Protein AF-A0A226QQN8-F1 (afdb_monomer_lite)

Sequence (230 aa):
MSSVTLQEALELEAKEVVMNLEDMMQEMLGNAEANGEYIRPELDDFTVRRMVLARNYLLKDIDKMEKMKKAIVADWDRRIQKKKEQVKTIENIVNHYIKEQRNGHPLQLDVATVSLRKVPQKVEIKDELKVRQYLKEKGKLESFLKPAELDKQLLKDYMMNQLMAEVEKEAQQRIQQEIEASEKKKITKKREKEIREEVLAEMTEQLKEMLPDGFEYVAPSETLSIRSNI

Radius of gyration: 35.68 Å; chains: 1; bounding box: 83×50×86 Å

Foldseek 3Di:
DDPCDPVNVLLVLLVVLLVCVVVVVVVQVVVCVVVVNDRPPPCPPVVVVSVVSNVVNVVVVVVVVVVVVVVVVVVVVVVVVVVVVVVVVVQVVVVCCCVPVVVQDWDDDPFWIKGWDKDAKWKAFQDPVQVCVVCVVVVNNVVQDDPHDGNRPVVRVVLVVVLVVVLVVVLVVVLQVVLVVDPVSDDDPVVSVVSSVVSCVVCVVVSQVPDGDRMGIDHIDIGMDIGTPD

Organism: NCBI:txid883812

Structure (mmCIF, N/CA/C/O backbone):
data_AF-A0A226QQN8-F1
#
_entry.id   AF-A0A226QQN8-F1
#
loop_
_atom_site.group_PDB
_atom_site.id
_atom_site.type_symbol
_atom_site.label_atom_id
_atom_site.label_alt_id
_atom_site.label_comp_id
_atom_site.label_asym_id
_atom_site.label_entity_id
_atom_site.label_seq_id
_atom_site.pdbx_PDB_ins_code
_atom_site.Cartn_x
_atom_site.Cartn_y
_atom_site.Cartn_z
_atom_site.occupancy
_atom_site.B_iso_or_equiv
_atom_site.auth_seq_id
_atom_site.auth_comp_id
_atom_site.auth_asym_id
_atom_site.auth_atom_id
_atom_site.pdbx_PDB_model_num
ATOM 1 N N . MET A 1 1 ? 49.547 -23.248 -37.487 1.00 35.91 1 MET A N 1
ATOM 2 C CA . MET A 1 1 ? 49.440 -21.850 -37.950 1.00 35.91 1 MET A CA 1
ATOM 3 C C . MET A 1 1 ? 47.971 -21.587 -38.226 1.00 35.91 1 MET A C 1
ATOM 5 O O . MET A 1 1 ? 47.457 -22.132 -39.193 1.00 35.91 1 MET A O 1
ATOM 9 N N . SER A 1 2 ? 47.265 -20.917 -37.311 1.00 39.91 2 SER A N 1
ATOM 10 C CA . SER A 1 2 ? 45.830 -20.651 -37.460 1.00 39.91 2 SER A CA 1
ATOM 11 C C . SER A 1 2 ? 45.628 -19.505 -38.444 1.00 39.91 2 SER A C 1
ATOM 13 O O . SER A 1 2 ? 46.207 -18.435 -38.267 1.00 39.91 2 SER A O 1
ATOM 15 N N . SER A 1 3 ? 44.827 -19.731 -39.482 1.00 42.88 3 SER A N 1
ATOM 16 C CA . SER A 1 3 ? 44.373 -18.664 -40.368 1.00 42.88 3 SER A CA 1
ATOM 17 C C . SER A 1 3 ? 43.523 -17.690 -39.556 1.00 42.88 3 SER A C 1
ATOM 19 O O . SER A 1 3 ? 42.415 -18.043 -39.152 1.00 42.88 3 SER A O 1
ATOM 21 N N . VAL A 1 4 ? 44.050 -16.493 -39.302 1.00 49.84 4 VAL A N 1
ATOM 22 C CA . VAL A 1 4 ? 43.263 -15.369 -38.787 1.00 49.84 4 VAL A CA 1
ATOM 23 C C . VAL A 1 4 ? 42.142 -15.130 -39.792 1.00 49.84 4 VAL A C 1
ATOM 25 O O . VAL A 1 4 ? 42.399 -14.935 -40.982 1.00 49.84 4 VAL A O 1
ATOM 28 N N . THR A 1 5 ? 40.896 -15.242 -39.349 1.00 66.88 5 THR A N 1
ATOM 29 C CA . THR A 1 5 ? 39.750 -15.015 -40.231 1.00 66.88 5 THR A CA 1
ATOM 30 C C . THR A 1 5 ? 39.704 -13.538 -40.627 1.00 66.88 5 THR A C 1
ATOM 32 O O . THR A 1 5 ? 40.116 -12.668 -39.861 1.00 66.88 5 THR A O 1
ATOM 35 N N . LEU A 1 6 ? 39.193 -13.222 -41.824 1.00 54.16 6 LEU A N 1
ATOM 36 C CA . LEU A 1 6 ? 39.052 -11.834 -42.298 1.00 54.16 6 LEU A CA 1
ATOM 37 C C . LEU A 1 6 ? 38.359 -10.943 -41.249 1.00 54.16 6 LEU A C 1
ATOM 39 O O . LEU A 1 6 ? 38.695 -9.777 -41.094 1.00 54.16 6 LEU A O 1
ATOM 43 N N . GLN A 1 7 ? 37.419 -11.514 -40.498 1.00 57.47 7 GLN A N 1
ATOM 44 C CA . GLN A 1 7 ? 36.681 -10.832 -39.446 1.00 57.47 7 GLN A CA 1
ATOM 45 C C . GLN A 1 7 ? 37.541 -10.529 -38.208 1.00 57.47 7 GLN A C 1
ATOM 47 O O . GLN A 1 7 ? 37.463 -9.421 -37.690 1.00 57.47 7 GLN A O 1
ATOM 52 N N . GLU A 1 8 ? 38.403 -11.453 -37.779 1.00 63.69 8 GLU A N 1
ATOM 53 C CA . GLU A 1 8 ? 39.362 -11.223 -36.686 1.00 63.69 8 GLU A CA 1
ATOM 54 C C . GLU A 1 8 ? 40.438 -10.200 -37.078 1.00 63.69 8 GLU A C 1
ATOM 56 O O . GLU A 1 8 ? 40.815 -9.362 -36.262 1.00 63.69 8 GLU A O 1
ATOM 61 N N . ALA A 1 9 ? 40.894 -10.221 -38.335 1.00 63.38 9 ALA A N 1
ATOM 62 C CA . ALA A 1 9 ? 41.834 -9.229 -38.857 1.00 63.38 9 ALA A CA 1
ATOM 63 C C . ALA A 1 9 ? 41.210 -7.823 -38.907 1.00 63.38 9 ALA A C 1
ATOM 65 O O . ALA A 1 9 ? 41.837 -6.859 -38.476 1.00 63.38 9 ALA A O 1
ATOM 66 N N . LEU A 1 10 ? 39.953 -7.714 -39.355 1.00 57.22 10 LEU A N 1
ATOM 67 C CA . LEU A 1 10 ? 39.198 -6.455 -39.351 1.00 57.22 10 LEU A CA 1
ATOM 68 C C . LEU A 1 10 ? 38.898 -5.953 -37.929 1.00 57.22 10 LEU A C 1
ATOM 70 O O . LEU A 1 10 ? 38.854 -4.746 -37.706 1.00 57.22 10 LEU A O 1
ATOM 74 N N . GLU A 1 11 ? 38.684 -6.848 -36.961 1.00 65.06 11 GLU A N 1
ATOM 75 C CA . GLU A 1 11 ? 38.460 -6.477 -35.556 1.00 65.06 11 GLU A CA 1
ATOM 76 C C . GLU A 1 11 ? 39.746 -6.013 -34.858 1.00 65.06 11 GLU A C 1
ATOM 78 O O . GLU A 1 11 ? 39.697 -5.059 -34.079 1.00 65.06 11 GLU A O 1
ATOM 83 N N . LEU A 1 12 ? 40.892 -6.627 -35.167 1.00 68.94 12 LEU A N 1
ATOM 84 C CA . LEU A 1 12 ? 42.210 -6.165 -34.716 1.00 68.94 12 LEU A CA 1
ATOM 85 C C . LEU A 1 12 ? 42.550 -4.790 -35.301 1.00 68.94 12 LEU A C 1
ATOM 87 O O . LEU A 1 12 ? 42.886 -3.880 -34.545 1.00 68.94 12 LEU A O 1
ATOM 91 N N . GLU A 1 13 ? 42.369 -4.615 -36.613 1.00 59.75 13 GLU A N 1
ATOM 92 C CA . GLU A 1 13 ? 42.568 -3.333 -37.295 1.00 59.75 13 GLU A CA 1
ATOM 93 C C . GLU A 1 13 ? 41.658 -2.249 -36.698 1.00 59.75 13 GLU A C 1
ATOM 95 O O . GLU A 1 13 ? 42.124 -1.172 -36.336 1.00 59.75 13 GLU A O 1
ATOM 100 N N . ALA A 1 14 ? 40.367 -2.535 -36.501 1.00 60.28 14 ALA A N 1
ATOM 101 C CA . ALA A 1 14 ? 39.440 -1.578 -35.903 1.00 60.28 14 ALA A CA 1
ATOM 102 C C . ALA A 1 14 ? 39.825 -1.193 -34.462 1.00 60.28 14 ALA A C 1
ATOM 104 O O . ALA A 1 14 ? 39.693 -0.029 -34.087 1.00 60.28 14 ALA A O 1
ATOM 105 N N . LYS A 1 15 ? 40.330 -2.139 -33.661 1.00 66.81 15 LYS A N 1
ATOM 106 C CA . LYS A 1 15 ? 40.777 -1.883 -32.285 1.00 66.81 15 LYS A CA 1
ATOM 107 C C . LYS A 1 15 ? 42.024 -0.993 -32.233 1.00 66.81 15 LYS A C 1
ATOM 109 O O . LYS A 1 15 ? 42.074 -0.081 -31.412 1.00 66.81 15 LYS A O 1
ATOM 114 N N . GLU A 1 16 ? 42.998 -1.226 -33.110 1.00 66.44 16 GLU A N 1
ATOM 115 C CA . GLU A 1 16 ? 44.194 -0.377 -33.237 1.00 66.44 16 GLU A CA 1
ATOM 116 C C . GLU A 1 16 ? 43.846 1.029 -33.743 1.00 66.44 16 GLU A C 1
ATOM 118 O O . GLU A 1 16 ? 44.400 2.021 -33.273 1.00 66.44 16 GLU A O 1
ATOM 123 N N . VAL A 1 17 ? 42.880 1.135 -34.661 1.00 62.69 17 VAL A N 1
ATOM 124 C CA . VAL A 1 17 ? 42.375 2.420 -35.164 1.00 62.69 17 VAL A CA 1
ATOM 125 C C . VAL A 1 17 ? 41.685 3.222 -34.066 1.00 62.69 17 VAL A C 1
ATOM 127 O O . VAL A 1 17 ? 41.921 4.420 -33.975 1.00 62.69 17 VAL A O 1
ATOM 130 N N . VAL A 1 18 ? 40.868 2.586 -33.219 1.00 59.62 18 VAL A N 1
ATOM 131 C CA . VAL A 1 18 ? 40.181 3.260 -32.103 1.00 59.62 18 VAL A CA 1
ATOM 132 C C . VAL A 1 18 ? 41.173 3.852 -31.098 1.00 59.62 18 VAL A C 1
ATOM 134 O O . VAL A 1 18 ? 40.937 4.953 -30.612 1.00 59.62 18 VAL A O 1
ATOM 137 N N . MET A 1 19 ? 42.298 3.178 -30.828 1.00 63.72 19 MET A N 1
ATOM 138 C CA . MET A 1 19 ? 43.336 3.696 -29.922 1.00 63.72 19 MET A CA 1
ATOM 139 C C . MET A 1 19 ? 44.036 4.958 -30.446 1.00 63.72 19 MET A C 1
ATOM 141 O O . MET A 1 19 ? 44.499 5.753 -29.640 1.00 63.72 19 MET A O 1
ATOM 145 N N . ASN A 1 20 ? 44.073 5.155 -31.767 1.00 63.78 20 ASN A N 1
ATOM 146 C CA . ASN A 1 20 ? 44.716 6.303 -32.420 1.00 63.78 20 ASN A CA 1
ATOM 147 C C . ASN A 1 20 ? 43.692 7.297 -33.012 1.00 63.78 20 ASN A C 1
ATOM 149 O O . ASN A 1 20 ? 44.058 8.210 -33.754 1.00 63.78 20 ASN A O 1
ATOM 153 N N . LEU A 1 21 ? 42.394 7.092 -32.746 1.00 64.44 21 LEU A N 1
ATOM 154 C CA . LEU A 1 21 ? 41.305 7.840 -33.379 1.00 64.44 21 LEU A CA 1
ATOM 155 C C . LEU A 1 21 ? 41.201 9.267 -32.842 1.00 64.44 21 LEU A C 1
ATOM 157 O O . LEU A 1 21 ? 40.861 10.165 -33.604 1.00 64.44 21 LEU A O 1
ATOM 161 N N . GLU A 1 22 ? 41.485 9.474 -31.554 1.00 62.84 22 GLU A N 1
ATOM 162 C CA . GLU A 1 22 ? 41.462 10.804 -30.933 1.00 62.84 22 GLU A CA 1
ATOM 163 C C . GLU A 1 22 ? 42.521 11.721 -31.555 1.00 62.84 22 GLU A C 1
ATOM 165 O O . GLU A 1 22 ? 42.190 12.838 -31.946 1.00 62.84 22 GLU A O 1
ATOM 170 N N . ASP A 1 23 ? 43.740 11.220 -31.761 1.00 64.69 23 ASP A N 1
ATOM 171 C CA . ASP A 1 23 ? 44.824 11.973 -32.401 1.00 64.69 23 ASP A CA 1
ATOM 172 C C . ASP A 1 23 ? 44.516 12.268 -33.882 1.00 64.69 23 ASP A C 1
ATOM 174 O O . ASP A 1 23 ? 44.655 13.405 -34.334 1.00 64.69 23 ASP A O 1
ATOM 178 N N . MET A 1 24 ? 43.991 11.284 -34.631 1.00 64.25 24 MET A N 1
ATOM 179 C CA . MET A 1 24 ? 43.544 11.489 -36.022 1.00 64.25 24 MET A CA 1
ATOM 180 C C . MET A 1 24 ? 42.381 12.488 -36.130 1.00 64.25 24 MET A C 1
ATOM 182 O O . MET A 1 24 ? 42.334 13.293 -37.061 1.00 64.25 24 MET A O 1
ATOM 186 N N . MET A 1 25 ? 41.420 12.443 -35.202 1.00 62.28 25 MET A N 1
ATOM 187 C CA . MET A 1 25 ? 40.297 13.381 -35.172 1.00 62.28 25 MET A CA 1
ATOM 188 C C . MET A 1 25 ? 40.753 14.791 -34.797 1.00 62.28 25 MET A C 1
ATOM 190 O O . MET A 1 25 ? 40.245 15.746 -35.379 1.00 62.28 25 MET A O 1
ATOM 194 N N . GLN A 1 26 ? 41.713 14.938 -33.880 1.00 65.44 26 GLN A N 1
ATOM 195 C CA . GLN A 1 26 ? 42.283 16.240 -33.530 1.00 65.44 26 GLN A CA 1
ATOM 196 C C . GLN A 1 26 ? 43.086 16.856 -34.679 1.00 65.44 26 GLN A C 1
ATOM 198 O O . GLN A 1 26 ? 42.912 18.042 -34.953 1.00 65.44 26 GLN A O 1
ATOM 203 N N . GLU A 1 27 ? 43.893 16.078 -35.407 1.00 61.59 27 GLU A N 1
ATOM 204 C CA . GLU A 1 27 ? 44.576 16.576 -36.611 1.00 61.59 27 GLU A CA 1
ATOM 205 C C . GLU A 1 27 ? 43.581 17.013 -37.695 1.00 61.59 27 GLU A C 1
ATOM 207 O O . GLU A 1 27 ? 43.765 18.044 -38.345 1.00 61.59 27 GLU A O 1
ATOM 212 N N . MET A 1 28 ? 42.493 16.262 -37.886 1.00 61.09 28 MET A N 1
ATOM 213 C CA . MET A 1 28 ? 41.462 16.610 -38.863 1.00 61.09 28 MET A CA 1
ATOM 214 C C . MET A 1 28 ? 40.633 17.832 -38.461 1.00 61.09 28 MET A C 1
ATOM 216 O O . MET A 1 28 ? 40.345 18.669 -39.316 1.00 61.09 28 MET A O 1
ATOM 220 N N . LEU A 1 29 ? 40.270 17.956 -37.183 1.00 60.56 29 LEU A N 1
ATOM 221 C CA . LEU A 1 29 ? 39.572 19.128 -36.653 1.00 60.56 29 LEU A CA 1
ATOM 222 C C . LEU A 1 29 ? 40.469 20.369 -36.713 1.00 60.56 29 LEU A C 1
ATOM 224 O O . LEU A 1 29 ? 40.024 21.398 -37.209 1.00 60.56 29 LEU A O 1
ATOM 228 N N . GLY A 1 30 ? 41.747 20.253 -36.341 1.00 61.53 30 GLY A N 1
ATOM 229 C CA . GLY A 1 30 ? 42.721 21.341 -36.469 1.00 61.53 30 GLY A CA 1
ATOM 230 C C . GLY A 1 30 ? 42.925 21.789 -37.922 1.00 61.53 30 GLY A C 1
ATOM 231 O O . GLY A 1 30 ? 43.009 22.984 -38.203 1.00 61.53 30 GLY A O 1
ATOM 232 N N . ASN A 1 31 ? 42.914 20.849 -38.874 1.00 58.75 31 ASN A N 1
ATOM 233 C CA . ASN A 1 31 ? 42.949 21.162 -40.304 1.00 58.75 31 ASN A CA 1
ATOM 234 C C . ASN A 1 31 ? 41.649 21.812 -40.813 1.00 58.75 31 ASN A C 1
ATOM 236 O O . ASN A 1 31 ? 41.711 22.664 -41.702 1.00 58.75 31 ASN A O 1
ATOM 240 N N . ALA A 1 32 ? 40.482 21.437 -40.285 1.00 57.09 32 ALA A N 1
ATOM 241 C CA . ALA A 1 32 ? 39.198 22.039 -40.650 1.00 57.09 32 ALA A CA 1
ATOM 242 C C . ALA A 1 32 ? 39.038 23.456 -40.069 1.00 57.09 32 ALA A C 1
ATOM 244 O O . ALA A 1 32 ? 38.597 24.360 -40.777 1.00 57.09 32 ALA A O 1
ATOM 245 N N . GLU A 1 33 ? 39.463 23.683 -38.823 1.00 58.75 33 GLU A N 1
ATOM 246 C CA . GLU A 1 33 ? 39.479 25.004 -38.179 1.00 58.75 33 GLU A CA 1
ATOM 247 C C . GLU A 1 33 ? 40.432 25.973 -38.897 1.00 58.75 33 GLU A C 1
ATOM 249 O O . GLU A 1 33 ? 40.070 27.120 -39.160 1.00 58.75 33 GLU A O 1
ATOM 254 N N . ALA A 1 34 ? 41.615 25.502 -39.311 1.00 58.69 34 ALA A N 1
ATOM 255 C CA . ALA A 1 34 ? 42.588 26.306 -40.054 1.00 58.69 34 ALA A CA 1
ATOM 256 C C . ALA A 1 34 ? 42.137 26.684 -41.482 1.00 58.69 34 ALA A C 1
ATOM 258 O O . ALA A 1 34 ? 42.633 27.664 -42.037 1.00 58.69 34 ALA A O 1
ATOM 259 N N . ASN A 1 35 ? 41.204 25.931 -42.079 1.00 56.25 35 ASN A N 1
ATOM 260 C CA . ASN A 1 35 ? 40.684 26.161 -43.435 1.00 56.25 35 ASN A CA 1
ATOM 261 C C . ASN A 1 35 ? 39.222 26.662 -43.453 1.00 56.25 35 ASN A C 1
ATOM 263 O O . ASN A 1 35 ? 38.573 26.609 -44.498 1.00 56.25 35 ASN A O 1
ATOM 267 N N . GLY A 1 36 ? 38.697 27.161 -42.326 1.00 51.22 36 GLY A N 1
ATOM 268 C CA . GLY A 1 36 ? 37.365 27.776 -42.257 1.00 51.22 36 GLY A CA 1
ATOM 269 C C . GLY A 1 36 ? 36.209 26.793 -42.460 1.00 51.22 36 GLY A C 1
ATOM 270 O O . GLY A 1 36 ? 35.336 27.044 -43.284 1.00 51.22 36 GLY A O 1
ATOM 271 N N . GLU A 1 37 ? 36.228 25.667 -41.739 1.00 55.19 37 GLU A N 1
ATOM 272 C CA . GLU A 1 37 ? 35.246 24.564 -41.790 1.00 55.19 37 GLU A CA 1
ATOM 273 C C . GLU A 1 37 ? 35.247 23.748 -43.097 1.00 55.19 37 GLU A C 1
ATOM 275 O O . GLU A 1 37 ? 34.510 22.768 -43.228 1.00 55.19 37 GLU A O 1
ATOM 280 N N . TYR A 1 38 ? 36.113 24.083 -44.058 1.00 51.97 38 TYR A N 1
ATOM 281 C CA . TYR A 1 38 ? 36.266 23.314 -45.287 1.00 51.97 38 TYR A CA 1
ATOM 282 C C . TYR A 1 38 ? 37.191 22.113 -45.062 1.00 51.97 38 TYR A C 1
ATOM 284 O O . TYR A 1 38 ? 38.414 22.242 -44.955 1.00 51.97 38 TYR A O 1
ATOM 292 N N . ILE A 1 39 ? 36.607 20.917 -45.008 1.00 56.00 39 ILE A N 1
ATOM 293 C CA . ILE A 1 39 ? 37.366 19.667 -44.972 1.00 56.00 39 ILE A CA 1
ATOM 294 C C . ILE A 1 39 ? 37.993 19.468 -46.358 1.00 56.00 39 ILE A C 1
ATOM 296 O O . ILE A 1 39 ? 37.277 19.396 -47.359 1.00 56.00 39 ILE A O 1
ATOM 300 N N . ARG A 1 40 ? 39.332 19.416 -46.441 1.00 52.28 40 ARG A N 1
ATOM 301 C CA . ARG A 1 40 ? 40.033 19.176 -47.714 1.00 52.28 40 ARG A CA 1
ATOM 302 C C . ARG A 1 40 ? 39.489 17.896 -48.381 1.00 52.28 40 ARG A C 1
ATOM 304 O O . ARG A 1 40 ? 39.260 16.916 -47.675 1.00 52.28 40 ARG A O 1
ATOM 311 N N . PRO A 1 41 ? 39.360 17.849 -49.722 1.00 51.75 41 PRO A N 1
ATOM 312 C CA . PRO A 1 41 ? 38.899 16.661 -50.451 1.00 51.75 41 PRO A CA 1
ATOM 313 C C . PRO A 1 41 ? 39.819 15.431 -50.324 1.00 51.75 41 PRO A C 1
ATOM 315 O O . PRO A 1 41 ? 39.517 14.384 -50.880 1.00 51.75 41 PRO A O 1
ATOM 318 N N . GLU A 1 42 ? 40.931 15.539 -49.595 1.00 52.50 42 GLU A N 1
ATOM 319 C CA . GLU A 1 42 ? 41.919 14.482 -49.341 1.00 52.50 42 GLU A CA 1
ATOM 320 C C . GLU A 1 42 ? 41.507 13.536 -48.195 1.00 52.50 42 GLU A C 1
ATOM 322 O O . GLU A 1 42 ? 42.346 12.873 -47.586 1.00 52.50 42 GLU A O 1
ATOM 327 N N . LEU A 1 43 ? 40.212 13.444 -47.884 1.00 55.09 43 LEU A N 1
ATOM 328 C CA . LEU A 1 43 ? 39.687 12.269 -47.196 1.00 55.09 43 LEU A CA 1
ATOM 329 C C . LEU A 1 43 ? 39.715 11.103 -48.185 1.00 55.09 43 LEU A C 1
ATOM 331 O O . LEU A 1 43 ? 38.749 10.861 -48.900 1.00 55.09 43 LEU A O 1
ATOM 335 N N . ASP A 1 44 ? 40.853 10.415 -48.244 1.00 59.38 44 ASP A N 1
ATOM 336 C CA . ASP A 1 44 ? 40.993 9.188 -49.024 1.00 59.38 44 ASP A CA 1
ATOM 337 C C . ASP A 1 44 ? 39.980 8.135 -48.533 1.00 59.38 44 ASP A C 1
ATOM 339 O O . ASP A 1 44 ? 39.693 8.034 -47.330 1.00 59.38 44 ASP A O 1
ATOM 343 N N . ASP A 1 45 ? 39.461 7.322 -49.456 1.00 60.94 45 ASP A N 1
ATOM 344 C CA . ASP A 1 45 ? 38.491 6.250 -49.194 1.00 60.94 45 ASP A CA 1
ATOM 345 C C . ASP A 1 45 ? 38.979 5.320 -48.069 1.00 60.94 45 ASP A C 1
ATOM 347 O O . ASP A 1 45 ? 38.194 4.776 -47.284 1.00 60.94 45 ASP A O 1
ATOM 351 N N . PHE A 1 46 ? 40.301 5.178 -47.942 1.00 63.88 46 PHE A N 1
ATOM 352 C CA . PHE A 1 46 ? 40.962 4.426 -46.883 1.00 63.88 46 PHE A CA 1
ATOM 353 C C . PHE A 1 46 ? 40.733 5.011 -45.477 1.00 63.88 46 PHE A C 1
ATOM 355 O O . PHE A 1 46 ? 40.454 4.269 -44.532 1.00 63.88 46 PHE A O 1
ATOM 362 N N . THR A 1 47 ? 40.786 6.334 -45.322 1.00 65.50 47 THR A N 1
ATOM 363 C CA . THR A 1 47 ? 40.556 7.020 -44.040 1.00 65.50 47 THR A CA 1
ATOM 364 C C . THR A 1 47 ? 39.094 6.907 -43.620 1.00 65.50 47 THR A C 1
ATOM 366 O O . THR A 1 47 ? 38.802 6.547 -42.475 1.00 65.50 47 THR A O 1
ATOM 369 N N . VAL A 1 48 ? 38.167 7.105 -44.563 1.00 69.75 48 VAL A N 1
ATOM 370 C CA . VAL A 1 48 ? 36.727 6.916 -44.325 1.00 69.75 48 VAL A CA 1
ATOM 371 C C . VAL A 1 48 ? 36.433 5.462 -43.942 1.00 69.75 48 VAL A C 1
ATOM 373 O O . VAL A 1 48 ? 35.709 5.209 -42.977 1.00 69.75 48 VAL A O 1
ATOM 376 N N . ARG A 1 49 ? 37.055 4.486 -44.619 1.00 69.25 49 ARG A N 1
ATOM 377 C CA . ARG A 1 49 ? 36.943 3.060 -44.275 1.00 69.25 49 ARG A CA 1
ATOM 378 C C . ARG A 1 49 ? 37.402 2.776 -42.843 1.00 69.25 49 ARG A C 1
ATOM 380 O O . ARG A 1 49 ? 36.693 2.074 -42.121 1.00 69.25 49 ARG A O 1
ATOM 387 N N . ARG A 1 50 ? 38.540 3.329 -42.407 1.00 67.94 50 ARG A N 1
ATOM 388 C CA . ARG A 1 50 ? 39.043 3.168 -41.028 1.00 67.94 50 ARG A CA 1
ATOM 389 C C . ARG A 1 50 ? 38.082 3.765 -39.999 1.00 67.94 50 ARG A C 1
ATOM 391 O O . ARG A 1 50 ? 37.785 3.108 -39.003 1.00 67.94 50 ARG A O 1
ATOM 398 N N . MET A 1 51 ? 37.518 4.944 -40.266 1.00 71.31 51 MET A N 1
ATOM 399 C CA . MET A 1 51 ? 36.514 5.564 -39.390 1.00 71.31 51 MET A CA 1
ATOM 400 C C . MET A 1 51 ? 35.223 4.742 -39.294 1.00 71.31 51 MET A C 1
ATOM 402 O O . MET A 1 51 ? 34.676 4.570 -38.205 1.00 71.31 51 MET A O 1
ATOM 406 N N . VAL A 1 52 ? 34.742 4.186 -40.409 1.00 76.44 52 VAL A N 1
ATOM 407 C CA . VAL A 1 52 ? 33.559 3.311 -40.416 1.00 76.44 52 VAL A CA 1
ATOM 408 C C . VAL A 1 52 ? 33.823 2.013 -39.644 1.00 76.44 52 VAL A C 1
ATOM 410 O O . VAL A 1 52 ? 32.963 1.577 -38.874 1.00 76.44 52 VAL A O 1
ATOM 413 N N . LEU A 1 53 ? 35.009 1.412 -39.795 1.00 71.19 53 LEU A N 1
ATOM 414 C CA . LEU A 1 53 ? 35.418 0.235 -39.020 1.00 71.19 53 LEU A CA 1
ATOM 415 C C . LEU A 1 53 ? 35.476 0.543 -37.518 1.00 71.19 53 LEU A C 1
ATOM 417 O O . LEU A 1 53 ? 34.887 -0.194 -36.725 1.00 71.19 53 LEU A O 1
ATOM 421 N N . ALA A 1 54 ? 36.092 1.663 -37.134 1.00 71.94 54 ALA A N 1
ATOM 422 C CA . ALA A 1 54 ? 36.154 2.120 -35.749 1.00 71.94 54 ALA A CA 1
ATOM 423 C C . ALA A 1 54 ? 34.762 2.387 -35.160 1.00 71.94 54 ALA A C 1
ATOM 425 O O . ALA A 1 54 ? 34.453 1.917 -34.066 1.00 71.94 54 ALA A O 1
ATOM 426 N N . ARG A 1 55 ? 33.874 3.057 -35.906 1.00 81.12 55 ARG A N 1
ATOM 427 C CA . ARG A 1 55 ? 32.478 3.278 -35.500 1.00 81.12 55 ARG A CA 1
ATOM 428 C C . ARG A 1 55 ? 31.759 1.960 -35.231 1.00 81.12 55 ARG A C 1
ATOM 430 O O . ARG A 1 55 ? 31.084 1.823 -34.214 1.00 81.12 55 ARG A O 1
ATOM 437 N N . ASN A 1 56 ? 31.884 0.991 -36.135 1.00 79.12 56 ASN A N 1
ATOM 438 C CA . ASN A 1 56 ? 31.234 -0.310 -35.977 1.00 79.12 56 ASN A CA 1
ATOM 439 C C . ASN A 1 56 ? 31.794 -1.086 -34.778 1.00 79.12 56 ASN A C 1
ATOM 441 O O . ASN A 1 56 ? 31.033 -1.750 -34.075 1.00 79.12 56 ASN A O 1
ATOM 445 N N . TYR A 1 57 ? 33.097 -0.974 -34.517 1.00 76.62 57 TYR A N 1
ATOM 446 C CA . TYR A 1 57 ? 33.720 -1.539 -33.324 1.00 76.62 57 TYR A CA 1
ATOM 447 C C . TYR A 1 57 ? 33.194 -0.882 -32.039 1.00 76.62 57 TYR A C 1
ATOM 449 O O . TYR A 1 57 ? 32.748 -1.589 -31.138 1.00 76.62 57 TYR A O 1
ATOM 457 N N . LEU A 1 58 ? 33.150 0.454 -31.977 1.00 78.50 58 LEU A N 1
ATOM 458 C CA . LEU A 1 58 ? 32.616 1.193 -30.828 1.00 78.50 58 LEU A CA 1
ATOM 459 C C . LEU A 1 58 ? 31.146 0.852 -30.558 1.00 78.50 58 LEU A C 1
ATOM 461 O O . LEU A 1 58 ? 30.766 0.654 -29.410 1.00 78.50 58 LEU A O 1
ATOM 465 N N . LEU A 1 59 ? 30.320 0.706 -31.599 1.00 83.19 59 LEU A N 1
ATOM 466 C CA . LEU A 1 59 ? 28.925 0.280 -31.444 1.00 83.19 59 LEU A CA 1
ATOM 467 C C . LEU A 1 59 ? 28.798 -1.134 -30.862 1.00 83.19 59 LEU A C 1
ATOM 469 O O . LEU A 1 59 ? 27.949 -1.362 -30.000 1.00 83.19 59 LEU A O 1
ATOM 473 N N . LYS A 1 60 ? 29.643 -2.079 -31.298 1.00 85.25 60 LYS A N 1
ATOM 474 C CA . LYS A 1 60 ? 29.695 -3.426 -30.703 1.00 85.25 60 LYS A CA 1
ATOM 475 C C . LYS A 1 60 ? 30.122 -3.372 -29.235 1.00 85.25 60 LYS A C 1
ATOM 477 O O . LYS A 1 60 ? 29.576 -4.114 -28.418 1.00 85.25 60 LYS A O 1
ATOM 482 N N . ASP A 1 61 ? 31.082 -2.515 -28.896 1.00 78.44 61 ASP A N 1
ATOM 483 C CA . ASP A 1 61 ? 31.565 -2.381 -27.521 1.00 78.44 61 ASP A CA 1
ATOM 484 C C . ASP A 1 61 ? 30.517 -1.722 -26.609 1.00 78.44 61 ASP A C 1
ATOM 486 O O . ASP A 1 61 ? 30.286 -2.195 -25.498 1.00 78.44 61 ASP A O 1
ATOM 490 N N . ILE A 1 62 ? 29.780 -0.724 -27.112 1.00 86.69 62 ILE A N 1
ATOM 491 C CA . ILE A 1 62 ? 28.607 -0.150 -26.434 1.00 86.69 62 ILE A CA 1
ATOM 492 C C . ILE A 1 62 ? 27.558 -1.231 -26.154 1.00 86.69 62 ILE A C 1
ATOM 494 O O . ILE A 1 62 ? 27.151 -1.389 -25.004 1.00 86.69 62 ILE A O 1
ATOM 498 N N . ASP A 1 63 ? 27.161 -2.028 -27.152 1.00 91.88 63 ASP A N 1
ATOM 499 C CA . ASP A 1 63 ? 26.187 -3.118 -26.958 1.00 91.88 63 ASP A CA 1
ATOM 500 C C . ASP A 1 63 ? 26.676 -4.147 -25.919 1.00 91.88 63 ASP A C 1
ATOM 502 O O . ASP A 1 63 ? 25.918 -4.600 -25.054 1.00 91.88 63 ASP A O 1
ATOM 506 N N . LYS A 1 64 ? 27.972 -4.478 -25.932 1.00 88.25 64 LYS A N 1
ATOM 507 C CA . LYS A 1 64 ? 28.588 -5.347 -24.922 1.00 88.25 64 LYS A CA 1
ATOM 508 C C . LYS A 1 64 ? 28.524 -4.727 -23.523 1.00 88.25 64 LYS A C 1
ATOM 510 O O . LYS A 1 64 ? 28.137 -5.421 -22.578 1.00 88.25 64 LYS A O 1
ATOM 515 N N . MET A 1 65 ? 28.859 -3.444 -23.380 1.00 84.94 65 MET A N 1
ATOM 516 C CA . MET A 1 65 ? 28.775 -2.713 -22.113 1.00 84.94 65 MET A CA 1
ATOM 517 C C . MET A 1 65 ? 27.333 -2.633 -21.596 1.00 84.94 65 MET A C 1
ATOM 519 O O . MET A 1 65 ? 27.090 -2.853 -20.408 1.00 84.94 65 MET A O 1
ATOM 523 N N . GLU A 1 66 ? 26.351 -2.405 -22.469 1.00 90.69 66 GLU A N 1
ATOM 524 C CA . GLU A 1 66 ? 24.933 -2.408 -22.101 1.00 90.69 66 GLU A CA 1
ATOM 525 C C . GLU A 1 66 ? 24.456 -3.784 -21.624 1.00 90.69 66 GLU A C 1
ATOM 527 O O . GLU A 1 66 ? 23.749 -3.881 -20.616 1.00 90.69 66 GLU A O 1
ATOM 532 N N . LYS A 1 67 ? 24.864 -4.861 -22.305 1.00 90.44 67 LYS A N 1
ATOM 533 C CA . LYS A 1 67 ? 24.578 -6.242 -21.884 1.00 90.44 67 LYS A CA 1
ATOM 534 C C . LYS A 1 67 ? 25.203 -6.554 -20.526 1.00 90.44 67 LYS A C 1
ATOM 536 O O . LYS A 1 67 ? 24.524 -7.115 -19.666 1.00 90.44 67 LYS A O 1
ATOM 541 N N . MET A 1 68 ? 26.451 -6.142 -20.301 1.00 87.31 68 MET A N 1
ATOM 542 C CA . MET A 1 68 ? 27.118 -6.275 -19.002 1.00 87.31 68 MET A CA 1
ATOM 543 C C . MET A 1 68 ? 26.382 -5.495 -17.908 1.00 87.31 68 MET A C 1
ATOM 545 O O . MET A 1 68 ? 26.102 -6.055 -16.850 1.00 87.31 68 MET A O 1
ATOM 549 N N . LYS A 1 69 ? 25.985 -4.244 -18.171 1.00 90.25 69 LYS A N 1
ATOM 550 C CA . LYS A 1 69 ? 25.192 -3.435 -17.234 1.00 90.25 69 LYS A CA 1
ATOM 551 C C . LYS A 1 69 ? 23.876 -4.122 -16.880 1.00 90.25 69 LYS A C 1
ATOM 553 O O . LYS A 1 69 ? 23.559 -4.237 -15.701 1.00 90.25 69 LYS A O 1
ATOM 558 N N . LYS A 1 70 ? 23.125 -4.608 -17.874 1.00 91.62 70 LYS A N 1
ATOM 559 C CA . LYS A 1 70 ? 21.867 -5.341 -17.649 1.00 91.62 70 LYS A CA 1
ATOM 560 C C . LYS A 1 70 ? 22.087 -6.590 -16.793 1.00 91.62 70 LYS A C 1
ATOM 562 O O . LYS A 1 70 ? 21.313 -6.822 -15.871 1.00 91.62 70 LYS A O 1
ATOM 567 N N . ALA A 1 71 ? 23.151 -7.351 -17.051 1.00 89.69 71 ALA A N 1
ATOM 568 C CA . ALA A 1 71 ? 23.492 -8.531 -16.257 1.00 89.69 71 ALA A CA 1
ATOM 569 C C . ALA A 1 71 ? 23.836 -8.176 -14.799 1.00 89.69 71 ALA A C 1
ATOM 571 O O . ALA A 1 71 ? 23.362 -8.839 -13.879 1.00 89.69 71 ALA A O 1
ATOM 572 N N . ILE A 1 72 ? 24.605 -7.104 -14.581 1.00 89.62 72 ILE A N 1
ATOM 573 C CA . ILE A 1 72 ? 24.948 -6.611 -13.240 1.00 89.62 72 ILE A CA 1
ATOM 574 C C . ILE A 1 72 ? 23.691 -6.148 -12.496 1.00 89.62 72 ILE A C 1
ATOM 576 O O . ILE A 1 72 ? 23.483 -6.544 -11.352 1.00 89.62 72 ILE A O 1
ATOM 580 N N . VAL A 1 73 ? 22.838 -5.344 -13.139 1.00 93.19 73 VAL A N 1
ATOM 581 C CA . VAL A 1 73 ? 21.576 -4.869 -12.547 1.00 93.19 73 VAL A CA 1
ATOM 582 C C . VAL A 1 73 ? 20.685 -6.051 -12.170 1.00 93.19 73 VAL A C 1
ATOM 584 O O . VAL A 1 73 ? 20.217 -6.110 -11.039 1.00 93.19 73 VAL A O 1
ATOM 587 N N . ALA A 1 74 ? 20.533 -7.038 -13.056 1.00 92.56 74 ALA A N 1
ATOM 588 C CA . ALA A 1 74 ? 19.741 -8.231 -12.775 1.00 92.56 74 ALA A CA 1
ATOM 589 C C . ALA A 1 74 ? 20.283 -9.046 -11.582 1.00 92.56 74 ALA A C 1
ATOM 591 O O . ALA A 1 74 ? 19.497 -9.554 -10.779 1.00 92.56 74 ALA A O 1
ATOM 592 N N . ASP A 1 75 ? 21.609 -9.164 -11.427 1.00 90.75 75 ASP A N 1
ATOM 593 C CA . ASP A 1 75 ? 22.201 -9.830 -10.257 1.00 90.75 75 ASP A CA 1
ATOM 594 C C . ASP A 1 75 ? 21.926 -9.050 -8.962 1.00 90.75 75 ASP A C 1
ATOM 596 O O . ASP A 1 75 ? 21.538 -9.636 -7.947 1.00 90.75 75 ASP A O 1
AT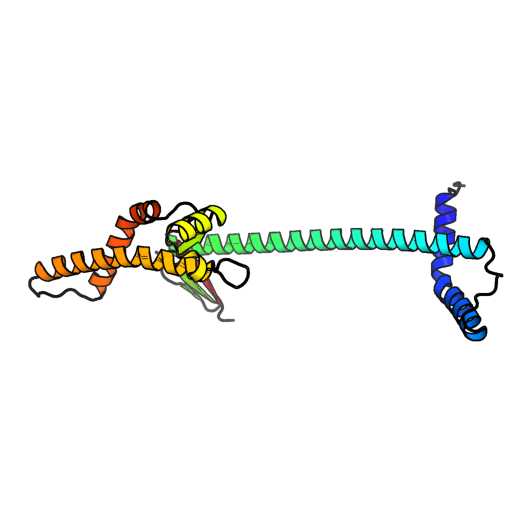OM 600 N N . TRP A 1 76 ? 22.057 -7.722 -8.993 1.00 91.44 76 TRP A N 1
ATOM 601 C CA . TRP A 1 76 ? 21.723 -6.873 -7.849 1.00 91.44 76 TRP A CA 1
ATOM 602 C C . TRP A 1 76 ? 20.242 -6.938 -7.489 1.00 91.44 76 TRP A C 1
ATOM 604 O O . TRP A 1 76 ? 19.924 -7.122 -6.313 1.00 91.44 76 TRP A O 1
ATOM 614 N N . ASP A 1 77 ? 19.348 -6.882 -8.472 1.00 92.88 77 ASP A N 1
ATOM 615 C CA . ASP A 1 77 ? 17.908 -7.025 -8.263 1.00 92.88 77 ASP A CA 1
ATOM 616 C C . ASP A 1 77 ? 17.581 -8.373 -7.619 1.00 92.88 77 ASP A C 1
ATOM 618 O O . ASP A 1 77 ? 16.828 -8.431 -6.645 1.00 92.88 77 ASP A O 1
ATOM 622 N N . ARG A 1 78 ? 18.222 -9.460 -8.069 1.00 94.25 78 ARG A N 1
ATOM 623 C CA . ARG A 1 78 ? 18.076 -10.785 -7.453 1.00 94.25 78 ARG A CA 1
ATOM 624 C C . ARG A 1 78 ? 18.550 -10.798 -5.997 1.00 94.25 78 ARG A C 1
ATOM 626 O O . ARG A 1 78 ? 17.878 -11.371 -5.135 1.00 94.25 78 ARG A O 1
ATOM 633 N N . ARG A 1 79 ? 19.693 -10.175 -5.692 1.00 91.69 79 ARG A N 1
ATOM 634 C CA . ARG A 1 79 ? 20.217 -10.076 -4.316 1.00 91.69 79 ARG A CA 1
ATOM 635 C C . ARG A 1 79 ? 19.298 -9.248 -3.419 1.00 91.69 79 ARG A C 1
ATOM 637 O O . ARG A 1 79 ? 19.021 -9.664 -2.293 1.00 91.69 79 ARG A O 1
ATOM 644 N N . ILE A 1 80 ? 18.804 -8.114 -3.913 1.00 91.31 80 ILE A N 1
ATOM 645 C CA . ILE A 1 80 ? 17.850 -7.250 -3.209 1.00 91.31 80 ILE A CA 1
ATOM 646 C C . ILE A 1 80 ? 16.554 -8.013 -2.949 1.00 91.31 80 ILE A C 1
ATOM 648 O O . ILE A 1 80 ? 16.049 -7.992 -1.828 1.00 91.31 80 ILE A O 1
ATOM 652 N N . GLN A 1 81 ? 16.042 -8.736 -3.944 1.00 94.69 81 GLN A N 1
ATOM 653 C CA . GLN A 1 81 ? 14.820 -9.517 -3.803 1.00 94.69 81 GLN A CA 1
ATOM 654 C C . GLN A 1 81 ? 14.965 -10.603 -2.734 1.00 94.69 81 GLN A C 1
ATOM 656 O O . GLN A 1 81 ? 14.116 -10.706 -1.850 1.00 94.69 81 GLN A O 1
ATOM 661 N N . LYS A 1 82 ? 16.099 -11.315 -2.712 1.00 95.81 82 LYS A N 1
ATOM 662 C CA . LYS A 1 82 ? 16.414 -12.272 -1.641 1.00 95.81 82 LYS A CA 1
ATOM 663 C C . LYS A 1 82 ? 16.419 -11.609 -0.257 1.00 95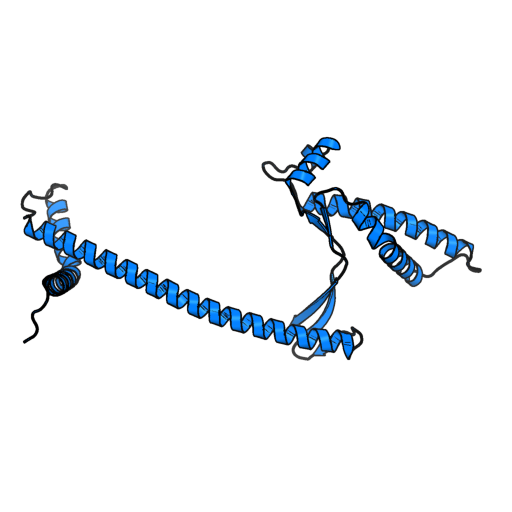.81 82 LYS A C 1
ATOM 665 O O . LYS A 1 82 ? 15.954 -12.202 0.712 1.00 95.81 82 LYS A O 1
ATOM 670 N N . LYS A 1 83 ? 16.927 -10.377 -0.135 1.00 94.88 83 LYS A N 1
ATOM 671 C CA . LYS A 1 83 ? 16.894 -9.624 1.132 1.00 94.88 83 LYS A CA 1
ATOM 672 C C . LYS A 1 83 ? 15.480 -9.200 1.524 1.00 94.88 83 LYS A C 1
ATOM 674 O O . LYS A 1 83 ? 15.123 -9.354 2.688 1.00 94.88 83 LYS A O 1
ATOM 679 N N . LYS A 1 84 ? 14.660 -8.749 0.574 1.00 94.88 84 LYS A N 1
ATOM 680 C CA . LYS A 1 84 ? 13.239 -8.443 0.809 1.00 94.88 84 LYS A CA 1
ATOM 681 C C . LYS A 1 84 ? 12.469 -9.671 1.300 1.00 94.88 84 LYS A C 1
ATOM 683 O O . LYS A 1 84 ? 11.687 -9.565 2.238 1.00 94.88 84 LYS A O 1
ATOM 688 N N . GLU A 1 85 ? 12.727 -10.842 0.723 1.00 95.38 85 GLU A N 1
ATOM 689 C CA . GLU A 1 85 ? 12.125 -12.108 1.163 1.00 95.38 85 GLU A CA 1
ATOM 690 C C . GLU A 1 85 ? 12.551 -12.496 2.584 1.00 95.38 85 GLU A C 1
ATOM 692 O O . GLU A 1 85 ? 11.714 -12.920 3.383 1.00 95.38 85 GLU A O 1
ATOM 697 N N . GLN A 1 86 ? 13.829 -12.303 2.931 1.00 93.50 86 GLN A N 1
ATOM 698 C CA . GLN A 1 86 ? 14.322 -12.514 4.297 1.00 93.50 86 GLN A CA 1
ATOM 699 C C . GLN A 1 86 ? 13.622 -11.587 5.298 1.00 93.50 86 GLN A C 1
ATOM 701 O O . GLN A 1 86 ? 13.135 -12.067 6.319 1.00 93.50 86 GLN A O 1
ATOM 706 N N . VAL A 1 87 ? 13.515 -10.291 4.987 1.00 92.38 87 VAL A N 1
ATOM 707 C CA . VAL A 1 87 ? 12.792 -9.317 5.825 1.00 92.38 87 VAL A CA 1
ATOM 708 C C . VAL A 1 87 ? 11.336 -9.739 6.004 1.00 92.38 87 VAL A C 1
ATOM 710 O O . VAL A 1 87 ? 10.881 -9.866 7.134 1.00 92.38 87 VAL A O 1
ATOM 713 N N . LYS A 1 88 ? 10.638 -10.074 4.914 1.00 92.38 88 LYS A N 1
ATOM 714 C CA . LYS A 1 88 ? 9.244 -10.534 4.965 1.00 92.38 88 LYS A CA 1
ATOM 715 C C . LYS A 1 88 ? 9.078 -11.799 5.813 1.00 92.38 88 LYS A C 1
ATOM 717 O O . LYS A 1 88 ? 8.099 -11.942 6.536 1.00 92.38 88 LYS A O 1
ATOM 722 N N . THR A 1 89 ? 10.036 -12.722 5.739 1.00 92.94 89 THR A N 1
ATOM 723 C CA . THR A 1 89 ? 10.030 -13.941 6.561 1.00 92.94 89 THR A CA 1
ATOM 724 C C . THR A 1 89 ? 10.162 -13.601 8.046 1.00 92.94 89 THR A C 1
ATOM 726 O O . THR A 1 89 ? 9.400 -14.123 8.857 1.00 92.94 89 THR A O 1
ATOM 729 N N . ILE A 1 90 ? 11.071 -12.688 8.401 1.00 91.81 90 ILE A N 1
ATOM 730 C CA . ILE A 1 90 ? 11.237 -12.202 9.778 1.00 91.81 90 ILE A CA 1
ATOM 731 C C . IL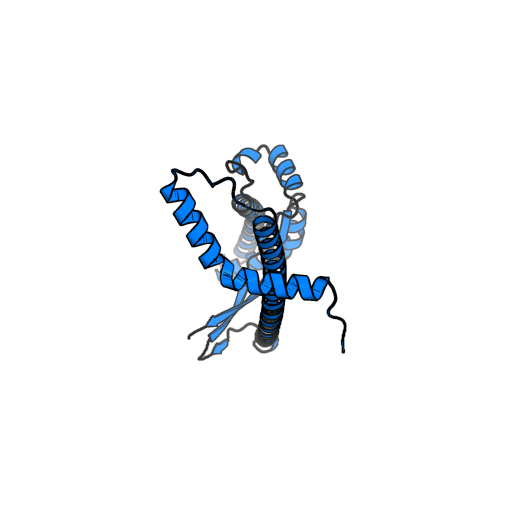E A 1 90 ? 9.958 -11.510 10.259 1.00 91.81 90 ILE A C 1
ATOM 733 O O . ILE A 1 90 ? 9.449 -11.846 11.324 1.00 91.81 90 ILE A O 1
ATOM 737 N N . GLU A 1 91 ? 9.400 -10.595 9.465 1.00 90.94 91 GLU A N 1
ATOM 738 C CA . GLU A 1 91 ? 8.147 -9.903 9.786 1.00 90.94 91 GLU A CA 1
ATOM 739 C C . GLU A 1 91 ? 6.995 -10.886 10.008 1.00 90.94 91 GLU A C 1
ATOM 741 O O . GLU A 1 91 ? 6.238 -10.729 10.961 1.00 90.94 91 GLU A O 1
ATOM 746 N N . ASN A 1 92 ? 6.884 -11.938 9.193 1.00 90.19 92 ASN A N 1
ATOM 747 C CA . ASN A 1 92 ? 5.868 -12.975 9.373 1.00 90.19 92 ASN A CA 1
ATOM 748 C C . ASN A 1 92 ? 6.035 -13.728 10.701 1.00 90.19 92 ASN A C 1
ATOM 750 O O . ASN A 1 92 ? 5.048 -13.929 11.407 1.00 90.19 92 ASN A O 1
ATOM 754 N N . ILE A 1 93 ? 7.266 -14.109 11.061 1.00 91.25 93 ILE A N 1
ATOM 755 C CA . ILE A 1 93 ? 7.561 -14.787 12.334 1.00 91.25 93 ILE A CA 1
ATOM 756 C C . ILE A 1 93 ? 7.206 -13.877 13.514 1.00 91.25 93 ILE A C 1
ATOM 758 O O . ILE A 1 93 ? 6.529 -14.303 14.449 1.00 91.25 93 ILE A O 1
ATOM 762 N N . VAL A 1 94 ? 7.619 -12.610 13.457 1.00 89.25 94 VAL A N 1
ATOM 763 C CA . VAL A 1 94 ? 7.332 -11.628 14.508 1.00 89.25 94 VAL A CA 1
ATOM 764 C C . VAL A 1 94 ? 5.826 -11.376 14.618 1.00 89.25 94 VAL A C 1
ATOM 766 O O . VAL A 1 94 ? 5.285 -11.358 15.720 1.00 89.25 94 VAL A O 1
ATOM 769 N N . ASN A 1 95 ? 5.124 -11.231 13.493 1.00 89.38 95 ASN A N 1
ATOM 770 C CA . ASN A 1 95 ? 3.674 -11.053 13.459 1.00 89.38 95 ASN A CA 1
ATOM 771 C C . ASN A 1 95 ? 2.941 -12.243 14.096 1.00 89.38 95 ASN A C 1
ATOM 773 O O . ASN A 1 95 ? 2.057 -12.044 14.926 1.00 89.38 95 ASN A O 1
ATOM 777 N N . HIS A 1 96 ? 3.344 -13.470 13.756 1.00 88.88 96 HIS A N 1
ATOM 778 C CA . HIS A 1 96 ? 2.803 -14.692 14.350 1.00 88.88 96 HIS A CA 1
ATOM 779 C C . HIS A 1 96 ? 3.058 -14.748 15.864 1.00 88.88 96 HIS A C 1
ATOM 781 O O . HIS A 1 96 ? 2.124 -14.966 16.628 1.00 88.88 96 HIS A O 1
ATOM 787 N N . TYR A 1 97 ? 4.275 -14.436 16.321 1.00 89.19 97 TYR A N 1
ATOM 788 C CA . TYR A 1 97 ? 4.593 -14.365 17.751 1.00 89.19 97 TYR A CA 1
ATOM 789 C C . TYR A 1 97 ? 3.724 -13.340 18.500 1.00 89.19 97 TYR A C 1
ATOM 791 O O . TYR A 1 97 ? 3.162 -13.648 19.551 1.00 89.19 97 TYR A O 1
ATOM 799 N N . ILE A 1 98 ? 3.567 -12.126 17.960 1.00 89.94 98 ILE A N 1
ATOM 800 C CA . ILE A 1 98 ? 2.746 -11.090 18.602 1.00 89.94 98 ILE A CA 1
ATOM 801 C C . ILE A 1 98 ? 1.273 -11.512 18.658 1.00 89.94 98 ILE A C 1
ATOM 803 O O . ILE A 1 98 ? 0.640 -11.334 19.699 1.00 89.94 98 ILE A O 1
ATOM 807 N N . LYS A 1 99 ? 0.731 -12.082 17.574 1.00 87.81 99 LYS A N 1
ATOM 808 C CA . LYS A 1 99 ? -0.675 -12.505 17.506 1.00 87.81 99 LYS A CA 1
ATOM 809 C C . LYS A 1 99 ? -0.970 -13.698 18.406 1.00 87.81 99 LYS A C 1
ATOM 811 O O . LYS A 1 99 ? -1.903 -13.627 19.196 1.00 87.81 99 LYS A O 1
ATOM 816 N N . GLU A 1 100 ? -0.176 -14.759 18.306 1.00 89.25 100 GLU A N 1
ATOM 817 C CA . GLU A 1 100 ? -0.498 -16.046 18.929 1.00 89.25 100 GLU A CA 1
ATOM 818 C C . GLU A 1 100 ? 0.107 -16.214 20.320 1.00 89.25 100 GLU A C 1
ATOM 820 O O . GLU A 1 100 ? -0.530 -16.796 21.191 1.00 89.25 100 GLU A O 1
ATOM 825 N N . GLN A 1 101 ? 1.312 -15.689 20.567 1.00 87.56 101 GLN A N 1
ATOM 826 C CA . GLN A 1 101 ? 1.978 -15.868 21.864 1.00 87.56 101 GLN A CA 1
ATOM 827 C C . GLN A 1 101 ? 1.781 -14.682 22.811 1.00 87.56 101 GLN A C 1
ATOM 829 O O . GLN A 1 101 ? 1.767 -14.867 24.027 1.00 87.56 101 GLN A O 1
ATOM 834 N N . ARG A 1 102 ? 1.607 -13.459 22.288 1.00 85.69 102 ARG A N 1
ATOM 835 C CA . ARG A 1 102 ? 1.339 -12.259 23.108 1.00 85.69 102 ARG A CA 1
ATOM 836 C C . ARG A 1 102 ? -0.092 -11.741 23.031 1.00 85.69 102 ARG A C 1
ATOM 838 O O . ARG A 1 102 ? -0.345 -10.664 23.570 1.00 85.69 102 ARG A O 1
ATOM 845 N N . ASN A 1 103 ? -1.018 -12.463 22.400 1.00 84.69 103 ASN A N 1
ATOM 846 C CA . ASN A 1 103 ? -2.422 -12.052 22.262 1.00 84.69 103 ASN A CA 1
ATOM 847 C C . ASN A 1 103 ? -2.576 -10.602 21.748 1.00 84.69 103 ASN A C 1
ATOM 849 O O . ASN A 1 103 ? -3.429 -9.847 22.209 1.00 84.69 103 ASN A O 1
ATOM 853 N N . GLY A 1 104 ? -1.691 -10.175 20.843 1.00 81.81 104 GLY A N 1
ATOM 854 C CA . GLY A 1 104 ? -1.683 -8.828 20.267 1.00 81.81 104 GLY A CA 1
ATOM 855 C C . GLY A 1 104 ? -1.018 -7.736 21.116 1.00 81.81 104 GLY A C 1
ATOM 856 O O . GLY A 1 104 ? -0.987 -6.579 20.692 1.00 81.81 104 GLY A O 1
ATOM 857 N N . HIS A 1 105 ? -0.451 -8.049 22.286 1.00 86.12 105 HIS A N 1
ATOM 858 C CA . HIS A 1 105 ? 0.197 -7.042 23.130 1.00 86.12 105 HIS A CA 1
ATOM 859 C C . HIS A 1 105 ? 1.548 -6.553 22.564 1.00 86.12 105 HIS A C 1
ATOM 861 O O . HIS A 1 105 ? 2.403 -7.366 22.188 1.00 86.12 105 HIS A O 1
ATOM 867 N N . PRO A 1 106 ? 1.802 -5.226 22.576 1.00 87.88 106 PRO A N 1
ATOM 868 C CA . PRO A 1 106 ? 2.990 -4.622 21.975 1.00 87.88 106 PRO A CA 1
ATOM 869 C C . PRO A 1 106 ? 4.265 -4.999 22.730 1.00 87.88 106 PRO A C 1
ATOM 871 O O . PRO A 1 106 ? 4.320 -4.898 23.959 1.00 87.88 106 PRO A O 1
ATOM 874 N N . LEU A 1 107 ? 5.289 -5.438 22.002 1.00 88.56 107 LEU A N 1
ATOM 875 C CA . LEU A 1 107 ? 6.596 -5.816 22.528 1.00 88.56 107 LEU A CA 1
ATOM 876 C C . LEU A 1 107 ? 7.544 -4.616 22.465 1.00 88.56 107 LEU A C 1
ATOM 878 O O . LEU A 1 107 ? 7.785 -4.064 21.395 1.00 88.56 107 LEU A O 1
ATOM 882 N N . GLN A 1 108 ? 8.079 -4.220 23.614 1.00 89.38 108 GLN A N 1
ATOM 883 C CA . GLN A 1 108 ? 9.105 -3.187 23.709 1.00 89.38 108 GLN A CA 1
ATOM 884 C C . GLN A 1 108 ? 10.459 -3.871 23.877 1.00 89.38 108 GLN A C 1
ATOM 886 O O . GLN A 1 108 ? 10.661 -4.610 24.837 1.00 89.38 108 GLN A O 1
ATOM 891 N N . LEU A 1 109 ? 11.351 -3.645 22.920 1.00 87.38 109 LEU A N 1
ATOM 892 C CA . LEU A 1 109 ? 12.743 -4.070 22.950 1.00 87.38 109 LEU A CA 1
ATOM 893 C C . LEU A 1 109 ? 13.633 -2.829 23.049 1.00 87.38 109 LEU A C 1
ATOM 895 O O . LEU A 1 109 ? 13.224 -1.716 22.709 1.00 87.38 109 LEU A O 1
ATOM 899 N N . ASP A 1 110 ? 14.869 -3.043 23.474 1.00 88.44 110 ASP A N 1
ATOM 900 C CA . ASP A 1 110 ? 15.952 -2.063 23.413 1.00 88.44 110 ASP A CA 1
ATOM 901 C C . ASP A 1 110 ? 16.113 -1.479 21.998 1.00 88.44 110 ASP A C 1
ATOM 903 O O . ASP A 1 110 ? 16.177 -0.263 21.824 1.00 88.44 110 ASP A O 1
ATOM 907 N N . VAL A 1 111 ? 16.069 -2.336 20.978 1.00 87.31 111 VAL A N 1
ATOM 908 C CA . VAL A 1 111 ? 16.283 -1.957 19.574 1.00 87.31 111 VAL A CA 1
ATOM 909 C C . VAL A 1 111 ? 15.036 -1.422 18.862 1.00 87.31 111 VAL A C 1
ATOM 911 O O . VAL A 1 111 ? 15.157 -0.667 17.894 1.00 87.31 111 VAL A O 1
ATOM 914 N N . ALA A 1 112 ? 13.832 -1.807 19.296 1.00 89.12 112 ALA A N 1
ATOM 915 C CA . ALA A 1 112 ? 12.590 -1.436 18.618 1.00 89.12 112 ALA A CA 1
ATOM 916 C C . ALA A 1 112 ? 11.337 -1.656 19.473 1.00 89.12 112 ALA A C 1
ATOM 918 O O . ALA A 1 112 ? 11.274 -2.539 20.323 1.00 89.12 112 ALA A O 1
ATOM 919 N N . THR A 1 113 ? 10.275 -0.919 19.159 1.00 89.19 113 THR A N 1
ATOM 920 C CA . THR A 1 113 ? 8.914 -1.244 19.602 1.00 89.19 113 THR A CA 1
ATOM 921 C C . THR A 1 113 ? 8.154 -1.933 18.477 1.00 89.19 113 THR A C 1
ATOM 923 O O . THR A 1 113 ? 8.011 -1.379 17.386 1.00 89.19 113 THR A O 1
ATOM 926 N N . VAL A 1 114 ? 7.633 -3.125 18.756 1.00 90.25 114 VAL A N 1
ATOM 927 C CA . VAL A 1 114 ? 6.846 -3.940 17.831 1.00 90.25 114 VAL A CA 1
ATOM 928 C C . VAL A 1 114 ? 5.396 -3.975 18.299 1.00 90.25 114 VAL A C 1
ATOM 930 O O . VAL A 1 114 ? 5.100 -4.400 19.415 1.00 90.25 114 VAL A O 1
ATOM 933 N N . SER A 1 115 ? 4.467 -3.551 17.450 1.00 89.62 115 SER A N 1
ATOM 934 C CA . SER A 1 115 ? 3.035 -3.566 17.751 1.00 89.62 115 SER A CA 1
ATOM 935 C C . SER A 1 115 ? 2.205 -3.954 16.534 1.00 89.62 115 SER A C 1
ATOM 937 O O . SER A 1 115 ? 2.651 -3.841 15.393 1.00 89.62 115 SER A O 1
ATOM 939 N N . LEU A 1 116 ? 0.975 -4.409 16.771 1.00 87.88 116 LEU A N 1
ATOM 940 C CA . LEU A 1 116 ? -0.020 -4.519 15.712 1.00 87.88 116 LEU A CA 1
ATOM 941 C C . LEU A 1 116 ? -0.683 -3.159 15.537 1.00 87.88 116 LEU A C 1
ATOM 943 O O . LEU A 1 116 ? -1.257 -2.595 16.470 1.00 87.88 116 LEU A O 1
ATOM 947 N N . ARG A 1 117 ? -0.586 -2.617 14.328 1.00 85.94 117 ARG A N 1
ATOM 948 C CA . ARG A 1 117 ? -1.307 -1.412 13.944 1.00 85.94 117 ARG A CA 1
ATOM 949 C C . ARG A 1 117 ? -2.596 -1.830 13.258 1.00 85.94 117 ARG A C 1
ATOM 951 O O . ARG A 1 117 ? -2.555 -2.492 12.221 1.00 85.94 117 ARG A O 1
ATOM 958 N N . LYS A 1 118 ? -3.728 -1.387 13.808 1.00 82.62 118 LYS A N 1
ATOM 959 C CA . LYS A 1 118 ? -5.015 -1.457 13.114 1.00 82.62 118 LYS A CA 1
ATOM 960 C C . LYS A 1 118 ? -4.968 -0.532 11.901 1.00 82.62 118 LYS A C 1
ATOM 962 O O . LYS A 1 118 ? -4.770 0.678 12.035 1.00 82.62 118 LYS A O 1
ATOM 967 N N . VAL A 1 119 ? -5.119 -1.119 10.726 1.00 82.50 119 VAL A N 1
ATOM 968 C CA . VAL A 1 119 ? -5.371 -0.419 9.475 1.00 82.50 119 VAL A CA 1
ATOM 969 C C . VAL A 1 119 ? -6.885 -0.274 9.364 1.00 82.50 119 VAL A C 1
ATOM 971 O O . VAL A 1 119 ? -7.586 -1.292 9.368 1.00 82.50 119 VAL A O 1
ATOM 974 N N . PRO A 1 120 ? -7.407 0.965 9.326 1.00 80.50 120 PRO A N 1
ATOM 975 C CA . PRO A 1 120 ? -8.838 1.176 9.208 1.00 80.50 120 PRO A CA 1
ATOM 976 C C . PRO A 1 120 ? -9.333 0.637 7.868 1.00 80.50 120 PRO A C 1
ATOM 978 O O . PRO A 1 120 ? -8.584 0.569 6.889 1.00 80.50 120 PRO A O 1
ATOM 981 N N . GLN A 1 121 ? -10.609 0.273 7.834 1.00 83.31 121 GLN A N 1
ATOM 982 C CA . GLN A 1 121 ? -11.276 -0.075 6.590 1.00 83.31 121 GLN A CA 1
ATOM 983 C C . GLN A 1 121 ? -11.231 1.092 5.602 1.00 83.31 121 GLN A C 1
ATOM 985 O O . GLN A 1 121 ? -11.210 2.262 5.996 1.00 83.31 121 GLN A O 1
ATOM 990 N N . LYS A 1 122 ? -11.201 0.770 4.315 1.00 86.44 122 LYS A N 1
ATOM 991 C CA . LYS A 1 122 ? -11.125 1.764 3.244 1.00 86.44 122 LYS A CA 1
ATOM 992 C C . LYS A 1 122 ? -11.914 1.300 2.034 1.00 86.44 122 LYS A C 1
ATOM 994 O O . LYS A 1 122 ? -12.092 0.105 1.824 1.00 86.44 122 LYS A O 1
ATOM 999 N N . VAL A 1 123 ? -12.323 2.255 1.212 1.00 86.75 123 VAL A N 1
ATOM 1000 C CA . VAL A 1 123 ? -12.877 1.980 -0.113 1.00 86.75 123 VAL A CA 1
ATOM 1001 C C . VAL A 1 123 ? -11.753 2.095 -1.141 1.00 86.75 123 VAL A C 1
ATOM 1003 O O . VAL A 1 123 ? -10.955 3.035 -1.109 1.00 86.75 123 VAL A O 1
ATOM 1006 N N . GLU A 1 124 ? -11.670 1.140 -2.059 1.00 87.06 124 GLU A N 1
ATOM 1007 C CA . GLU A 1 124 ? -10.786 1.180 -3.220 1.00 87.06 124 GLU A CA 1
ATOM 1008 C C . GLU A 1 124 ? -11.580 1.264 -4.523 1.00 87.06 124 GLU A C 1
ATOM 1010 O O . GLU A 1 124 ? -12.753 0.912 -4.586 1.00 87.06 124 GLU A O 1
ATOM 1015 N N . ILE A 1 125 ? -10.933 1.792 -5.563 1.00 87.50 125 ILE A N 1
ATOM 1016 C CA . ILE A 1 125 ? -11.515 1.904 -6.902 1.00 87.50 125 ILE A CA 1
ATOM 1017 C C . ILE A 1 125 ? -10.920 0.773 -7.729 1.00 87.50 125 ILE A C 1
ATOM 1019 O O . ILE A 1 125 ? -9.717 0.781 -7.995 1.00 87.50 125 ILE A O 1
ATOM 1023 N N . LYS A 1 126 ? -11.763 -0.183 -8.112 1.00 87.00 126 LYS A N 1
ATOM 1024 C CA . LYS A 1 126 ? -11.403 -1.353 -8.918 1.00 87.00 126 LYS A CA 1
ATOM 1025 C C . LYS A 1 126 ? -11.528 -1.072 -10.415 1.00 87.00 126 LYS A C 1
ATOM 1027 O O . LYS A 1 126 ? -10.697 -1.531 -11.191 1.00 87.00 126 LYS A O 1
ATOM 1032 N N . ASP A 1 127 ? -12.540 -0.295 -10.805 1.00 85.25 127 ASP A N 1
ATOM 1033 C CA . ASP A 1 127 ? -12.816 0.056 -12.202 1.00 85.25 127 ASP A CA 1
ATOM 1034 C C . ASP A 1 127 ? -13.184 1.539 -12.331 1.00 85.25 127 ASP A C 1
ATOM 1036 O O . ASP A 1 127 ? -14.262 1.983 -11.933 1.00 85.25 127 ASP A O 1
ATOM 1040 N N . GLU A 1 128 ? -12.273 2.322 -12.908 1.00 83.62 128 GLU A N 1
ATOM 1041 C CA . GLU A 1 128 ? -12.455 3.763 -13.069 1.00 83.62 128 GLU A CA 1
ATOM 1042 C C . GLU A 1 128 ? -13.566 4.120 -14.074 1.00 83.62 128 GLU A C 1
ATOM 1044 O O . GLU A 1 128 ? -14.205 5.164 -13.932 1.00 83.62 128 GLU A O 1
ATOM 1049 N N . LEU A 1 129 ? -13.840 3.269 -15.069 1.00 84.69 129 LEU A N 1
ATOM 1050 C CA . LEU A 1 129 ? -14.871 3.533 -16.076 1.00 84.69 129 LEU A CA 1
ATOM 1051 C C . LEU A 1 129 ? -16.268 3.418 -15.468 1.00 84.69 129 LEU A C 1
ATOM 1053 O O . LEU A 1 129 ? -17.090 4.321 -15.649 1.00 84.69 129 LEU A O 1
ATOM 1057 N N . LYS A 1 130 ? -16.509 2.357 -14.692 1.00 85.38 130 LYS A N 1
ATOM 1058 C CA . LYS A 1 130 ? -17.778 2.160 -13.972 1.00 85.38 130 LYS A CA 1
ATOM 1059 C C . LYS A 1 130 ? -18.031 3.267 -12.954 1.00 85.38 130 LYS A C 1
ATOM 1061 O O . LYS A 1 130 ? -19.121 3.830 -12.892 1.00 85.38 130 LYS A O 1
ATOM 1066 N N . VAL A 1 131 ? -16.986 3.672 -12.236 1.00 85.00 131 VAL A N 1
ATOM 1067 C CA . VAL A 1 131 ? -17.058 4.786 -11.287 1.00 85.00 131 VAL A CA 1
ATOM 1068 C C . VAL A 1 131 ? -17.428 6.107 -11.972 1.00 85.00 131 VAL A C 1
ATOM 1070 O O . VAL A 1 131 ? -18.263 6.857 -11.463 1.00 85.00 131 VAL A O 1
ATOM 1073 N N . ARG A 1 132 ? -16.855 6.401 -13.146 1.00 83.62 132 ARG A N 1
ATOM 1074 C CA . ARG A 1 132 ? -17.211 7.601 -13.924 1.00 83.62 132 ARG A CA 1
ATOM 1075 C C . ARG A 1 132 ? -18.661 7.563 -14.412 1.00 83.62 132 ARG A C 1
ATOM 1077 O O . ARG A 1 132 ? -19.316 8.604 -14.406 1.00 83.62 132 ARG A O 1
ATOM 1084 N N . GLN A 1 133 ? -19.167 6.394 -14.807 1.00 84.25 133 GLN A N 1
ATOM 1085 C CA . GLN A 1 133 ? -20.575 6.217 -15.184 1.00 84.25 133 GLN A CA 1
ATOM 1086 C C . GLN A 1 133 ? -21.503 6.484 -13.994 1.00 84.25 133 GLN A C 1
ATOM 1088 O O . GLN A 1 133 ? -22.382 7.336 -14.104 1.00 84.25 133 GLN A O 1
ATOM 1093 N N . TYR A 1 134 ? -21.228 5.884 -12.834 1.00 84.94 134 TYR A N 1
ATOM 1094 C CA . TYR A 1 134 ? -21.982 6.125 -11.600 1.00 84.94 134 TYR A CA 1
ATOM 1095 C C . TYR A 1 134 ? -22.006 7.612 -11.200 1.00 84.94 134 TYR A C 1
ATOM 1097 O O . TYR A 1 134 ? -23.055 8.180 -10.887 1.00 84.94 134 TYR A O 1
ATOM 1105 N N . LEU A 1 135 ? -20.855 8.290 -11.256 1.00 84.94 135 LEU A N 1
ATOM 1106 C CA . LEU A 1 135 ? -20.763 9.720 -10.948 1.00 84.94 135 LEU A CA 1
ATOM 1107 C C . LEU A 1 135 ? -21.528 10.598 -11.944 1.00 84.94 135 LEU A C 1
ATOM 1109 O O . LEU A 1 135 ? -22.079 11.631 -11.551 1.00 84.94 135 LEU A O 1
ATOM 1113 N N . LYS A 1 136 ? -21.575 10.194 -13.217 1.00 84.50 136 LYS A N 1
ATOM 1114 C CA . LYS A 1 136 ? -22.356 10.867 -14.258 1.00 84.50 136 LYS A CA 1
ATOM 1115 C C . LYS A 1 136 ? -23.857 10.688 -14.026 1.00 84.50 136 LYS A C 1
ATOM 1117 O O . LYS A 1 136 ? -24.587 11.671 -14.086 1.00 84.50 136 LYS A O 1
ATOM 1122 N N . GLU A 1 137 ? -24.303 9.480 -13.691 1.00 85.00 137 GLU A N 1
ATOM 1123 C CA . GLU A 1 137 ? -25.705 9.181 -13.357 1.00 85.00 137 GLU A CA 1
ATOM 1124 C C . GLU A 1 137 ? -26.193 9.958 -12.130 1.00 85.00 137 GLU A C 1
ATOM 1126 O O . GLU A 1 137 ? -27.341 10.395 -12.079 1.00 85.00 137 GLU A O 1
ATOM 1131 N N . LYS A 1 138 ? -25.312 10.186 -11.150 1.00 83.69 138 LYS A N 1
ATOM 1132 C CA . LYS A 1 138 ? -25.616 10.985 -9.955 1.00 83.69 138 LYS A CA 1
ATOM 1133 C C . LYS A 1 138 ? -25.431 12.493 -10.146 1.00 83.69 138 LYS A C 1
ATOM 1135 O O . LYS A 1 138 ? -25.649 13.233 -9.190 1.00 83.69 138 LYS A O 1
ATOM 1140 N N . GLY A 1 139 ? -25.015 12.950 -11.330 1.00 80.69 139 GLY A N 1
ATOM 1141 C CA . GLY A 1 139 ? -24.774 14.368 -11.616 1.00 80.69 139 GLY A CA 1
ATOM 1142 C C . GLY A 1 139 ? -23.645 14.992 -10.786 1.00 80.69 139 GLY A C 1
ATOM 1143 O O . GLY A 1 139 ? -23.651 16.195 -10.556 1.00 80.69 139 GLY A O 1
ATOM 1144 N N . LYS A 1 140 ? -22.694 14.185 -10.297 1.00 80.88 140 LYS A N 1
ATOM 1145 C CA . LYS A 1 140 ? -21.613 14.621 -9.389 1.00 80.88 140 LYS A CA 1
ATOM 1146 C C . LYS A 1 140 ? -20.223 14.573 -10.010 1.00 80.88 140 LYS A C 1
ATOM 1148 O O . LYS A 1 140 ? -19.248 14.874 -9.333 1.00 80.88 140 LYS A O 1
ATOM 1153 N N . LEU A 1 141 ? -20.116 14.195 -11.280 1.00 78.06 141 LEU A N 1
ATOM 1154 C CA . LEU A 1 141 ? -18.836 13.994 -11.957 1.00 78.06 141 LEU A CA 1
ATOM 1155 C C . LEU A 1 141 ? -17.914 15.222 -11.871 1.00 78.06 141 LEU A C 1
ATOM 1157 O O . LEU A 1 141 ? -16.737 15.076 -11.558 1.00 78.06 141 LEU A O 1
ATOM 1161 N N . GLU A 1 142 ? -18.454 16.424 -12.070 1.00 77.38 142 GLU A N 1
ATOM 1162 C CA . GLU A 1 142 ? -17.687 17.678 -12.035 1.00 77.38 142 GLU A CA 1
ATOM 1163 C C . GLU A 1 142 ? -17.063 17.966 -10.665 1.00 77.38 142 GLU A C 1
ATOM 1165 O O . GLU A 1 142 ? -15.982 18.539 -10.590 1.00 77.38 142 GLU A O 1
ATOM 1170 N N . SER A 1 143 ? -17.686 17.504 -9.576 1.00 77.81 143 SER A N 1
ATOM 1171 C CA . SER A 1 143 ? -17.175 17.694 -8.213 1.00 77.81 143 SER A CA 1
ATOM 1172 C C . SER A 1 143 ? -15.941 16.842 -7.898 1.00 77.81 143 SER A C 1
ATOM 1174 O O . SER A 1 143 ? -15.249 17.119 -6.922 1.00 77.81 143 SER A O 1
ATOM 1176 N N . PHE A 1 144 ? -15.667 15.808 -8.700 1.00 78.12 144 PHE A N 1
ATOM 1177 C CA . PHE A 1 144 ? -14.552 14.873 -8.503 1.00 78.12 144 PHE A CA 1
ATOM 1178 C C . PHE A 1 144 ? -13.545 14.893 -9.663 1.00 78.12 144 PHE A C 1
ATOM 1180 O O . PHE A 1 144 ? -12.619 14.080 -9.684 1.00 78.12 144 PHE A O 1
ATOM 1187 N N . LEU A 1 145 ? -13.702 15.806 -10.626 1.00 76.62 145 LEU A N 1
ATOM 1188 C CA . LEU A 1 145 ? -12.749 16.011 -11.713 1.00 76.62 145 LEU A CA 1
ATOM 1189 C C . LEU A 1 145 ? -11.704 17.058 -11.306 1.00 76.62 145 LEU A C 1
ATOM 1191 O O . LEU A 1 145 ? -12.017 18.226 -11.090 1.00 76.62 145 LEU A O 1
ATOM 1195 N N . LYS A 1 146 ? -10.435 16.647 -11.247 1.00 70.56 146 LYS A N 1
ATOM 1196 C CA . LYS A 1 146 ? -9.300 17.571 -11.390 1.00 70.56 146 LYS A CA 1
ATOM 1197 C C . LYS A 1 146 ? -9.145 17.938 -12.876 1.00 70.56 146 LYS A C 1
ATOM 1199 O O . LYS A 1 146 ? -9.768 17.290 -13.714 1.00 70.56 146 LYS A O 1
ATOM 1204 N N . PRO A 1 147 ? -8.304 18.927 -13.243 1.00 65.69 147 PRO A N 1
ATOM 1205 C CA . PRO A 1 147 ? -8.201 19.440 -14.618 1.00 65.69 147 PRO A CA 1
ATOM 1206 C C . PRO A 1 147 ? -7.970 18.394 -15.731 1.00 65.69 147 PRO A C 1
ATOM 1208 O O . PRO A 1 147 ? -8.158 18.721 -16.897 1.00 65.69 147 PRO A O 1
ATOM 1211 N N . ALA A 1 148 ? -7.585 17.154 -15.397 1.00 62.69 148 ALA A N 1
ATOM 1212 C CA . ALA A 1 148 ? -7.476 16.040 -16.345 1.00 62.69 148 ALA A CA 1
ATOM 1213 C C . ALA A 1 148 ? -7.831 14.645 -15.774 1.00 62.69 148 ALA A C 1
ATOM 1215 O O . ALA A 1 148 ? -8.135 13.733 -16.542 1.00 62.69 148 ALA A O 1
ATOM 1216 N N . GLU A 1 149 ? -7.813 14.450 -14.449 1.00 77.62 149 GLU A N 1
ATOM 1217 C CA . GLU A 1 149 ? -7.963 13.130 -13.819 1.00 77.62 149 GLU A CA 1
ATOM 1218 C C . GLU A 1 149 ? -9.036 13.120 -12.727 1.00 77.62 149 GLU A C 1
ATOM 1220 O O . GLU A 1 149 ? -9.336 14.140 -12.107 1.00 77.62 149 GLU A O 1
ATOM 1225 N N . LEU A 1 150 ? -9.608 11.942 -12.476 1.00 76.12 150 LEU A N 1
ATOM 1226 C CA . LEU A 1 150 ? -10.524 11.735 -11.361 1.00 76.12 150 LEU A CA 1
ATOM 1227 C C . LEU A 1 150 ? -9.752 11.843 -10.038 1.00 76.12 150 LEU A C 1
ATOM 1229 O O . LEU A 1 150 ? -8.745 11.155 -9.852 1.00 76.12 150 LEU A O 1
ATOM 1233 N N . ASP A 1 151 ? -10.235 12.647 -9.091 1.00 82.25 151 ASP A N 1
ATOM 1234 C CA . ASP A 1 151 ? -9.664 12.681 -7.746 1.00 82.25 151 ASP A CA 1
ATOM 1235 C C . ASP A 1 151 ? -10.056 11.418 -6.969 1.00 82.25 151 ASP A C 1
ATOM 1237 O O . ASP A 1 151 ? -11.064 11.354 -6.260 1.00 82.25 151 ASP A O 1
ATOM 1241 N N . LYS A 1 152 ? -9.226 10.383 -7.121 1.00 83.81 152 LYS A N 1
ATOM 1242 C CA . LYS A 1 152 ? -9.416 9.076 -6.486 1.00 83.81 152 LYS A CA 1
ATOM 1243 C C . LYS A 1 152 ? -9.441 9.175 -4.965 1.00 83.81 152 LYS A C 1
ATOM 1245 O O . LYS A 1 152 ? -10.122 8.371 -4.342 1.00 83.81 152 LYS A O 1
ATOM 1250 N N . GLN A 1 153 ? -8.706 10.110 -4.366 1.00 84.19 153 GLN A N 1
ATOM 1251 C CA . GLN A 1 153 ? -8.648 10.225 -2.912 1.00 84.19 153 GLN A CA 1
ATOM 1252 C C . GLN A 1 153 ? -9.941 10.836 -2.375 1.00 84.19 153 GLN A C 1
ATOM 1254 O O . GLN A 1 153 ? -10.604 10.219 -1.545 1.00 84.19 153 GLN A O 1
ATOM 1259 N N . LEU A 1 154 ? -10.346 11.981 -2.935 1.00 84.31 154 LEU A N 1
ATOM 1260 C CA . LEU A 1 154 ? -11.590 12.658 -2.563 1.00 84.31 154 LEU A CA 1
ATOM 1261 C C . LEU A 1 154 ? -12.801 11.724 -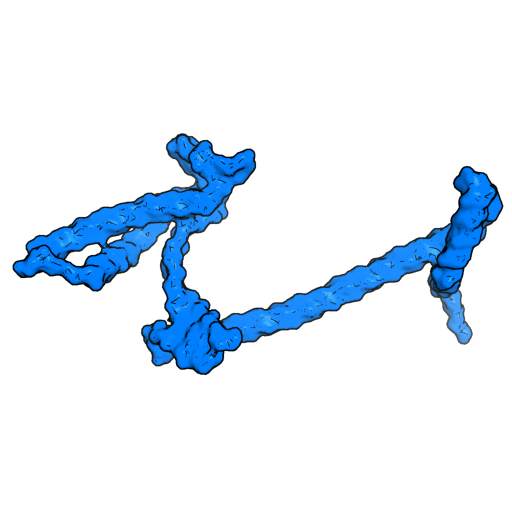2.700 1.00 84.31 154 LEU A C 1
ATOM 1263 O O . LEU A 1 154 ? -13.695 11.714 -1.857 1.00 84.31 154 LEU A O 1
ATOM 1267 N N . LEU A 1 155 ? -12.813 10.909 -3.755 1.00 84.56 155 LEU A N 1
ATOM 1268 C CA . LEU A 1 155 ? -13.892 9.970 -4.017 1.00 84.56 155 LEU A CA 1
ATOM 1269 C C . LEU A 1 155 ? -13.936 8.808 -3.019 1.00 84.56 155 LEU A C 1
ATOM 1271 O O . LEU A 1 155 ? -15.016 8.444 -2.553 1.00 84.56 155 LEU A O 1
ATOM 1275 N N . LYS A 1 156 ? -12.778 8.227 -2.682 1.00 86.06 156 LYS A N 1
ATOM 1276 C CA . LYS A 1 156 ? -12.689 7.169 -1.666 1.00 86.06 156 LYS A CA 1
ATOM 1277 C C . LYS A 1 156 ? -13.177 7.676 -0.315 1.00 86.06 156 LYS A C 1
ATOM 1279 O O . LYS A 1 156 ? -13.974 6.999 0.328 1.00 86.06 156 LYS A O 1
ATOM 1284 N N . ASP A 1 157 ? -12.758 8.880 0.067 1.00 86.06 157 ASP A N 1
ATOM 1285 C CA . ASP A 1 157 ? -13.160 9.508 1.324 1.00 86.06 157 ASP A CA 1
ATOM 1286 C C . ASP A 1 157 ? -14.664 9.823 1.329 1.00 86.06 157 ASP A C 1
ATOM 1288 O O . ASP A 1 157 ? -15.352 9.551 2.311 1.00 86.06 157 ASP A O 1
ATOM 1292 N N . TYR A 1 158 ? -15.209 10.317 0.213 1.00 86.62 158 TYR A N 1
ATOM 1293 C CA . TYR A 1 158 ? -16.645 10.557 0.063 1.00 86.62 158 TYR A CA 1
ATOM 1294 C C . TYR A 1 158 ? -17.472 9.281 0.251 1.00 86.62 158 TYR A C 1
ATOM 1296 O O . TYR A 1 158 ? -18.382 9.259 1.080 1.00 86.62 158 TYR A O 1
ATOM 1304 N N . MET A 1 159 ? -17.142 8.214 -0.482 1.00 86.19 159 MET A N 1
ATOM 1305 C CA . MET A 1 159 ? -17.869 6.942 -0.403 1.00 86.19 159 MET A CA 1
ATOM 1306 C C . MET A 1 159 ? -17.755 6.319 0.990 1.00 86.19 159 MET A C 1
ATOM 1308 O O . MET A 1 159 ? -18.748 5.863 1.551 1.00 86.19 159 MET A O 1
ATOM 1312 N N . MET A 1 160 ? -16.562 6.363 1.583 1.00 87.00 160 MET A N 1
ATOM 1313 C CA . MET A 1 160 ? -16.330 5.881 2.939 1.00 87.00 160 MET A CA 1
ATOM 1314 C C . MET A 1 160 ? -17.155 6.661 3.975 1.00 87.00 160 MET A C 1
ATOM 1316 O O . MET A 1 160 ? -17.762 6.059 4.856 1.00 87.00 160 MET A O 1
ATOM 1320 N N . ASN A 1 161 ? -17.247 7.986 3.848 1.00 87.69 161 ASN A N 1
ATOM 1321 C CA . ASN A 1 161 ? -18.063 8.811 4.741 1.00 87.69 161 ASN A CA 1
ATOM 1322 C C . ASN A 1 161 ? -19.561 8.504 4.618 1.00 87.69 161 ASN A C 1
ATOM 1324 O O . ASN A 1 161 ? -20.259 8.515 5.629 1.00 87.69 161 ASN A O 1
ATOM 1328 N N . GLN A 1 162 ? -20.058 8.207 3.412 1.00 85.50 162 GLN A N 1
ATOM 1329 C CA . GLN A 1 162 ? -21.454 7.795 3.233 1.00 85.50 162 GLN A CA 1
ATOM 1330 C C . GLN A 1 162 ? -21.749 6.477 3.951 1.00 85.50 162 GLN A C 1
ATOM 1332 O O . GLN A 1 162 ? -22.738 6.384 4.671 1.00 85.50 162 GLN A O 1
ATOM 1337 N N . LEU A 1 163 ? -20.866 5.490 3.800 1.00 85.06 163 LEU A N 1
ATOM 1338 C CA . LEU A 1 163 ? -20.986 4.197 4.471 1.00 85.06 163 LEU A CA 1
ATOM 1339 C C . LEU A 1 163 ? -20.928 4.340 6.000 1.00 85.06 163 LEU A C 1
ATOM 1341 O O . LEU A 1 163 ? -21.765 3.792 6.713 1.00 85.06 163 LEU A O 1
ATOM 1345 N N . MET A 1 164 ? -19.978 5.127 6.512 1.00 85.94 164 MET A N 1
ATOM 1346 C CA . MET A 1 164 ? -19.823 5.350 7.953 1.00 85.94 164 MET A CA 1
ATOM 1347 C C . MET A 1 164 ? -20.972 6.146 8.576 1.00 85.94 164 MET A C 1
ATOM 1349 O O . MET A 1 164 ? -21.237 5.983 9.765 1.00 85.94 164 MET A O 1
ATOM 1353 N N . ALA A 1 165 ? -21.660 6.991 7.807 1.00 87.88 165 ALA A N 1
ATOM 1354 C CA . ALA A 1 165 ? -22.825 7.717 8.301 1.00 87.88 165 ALA A CA 1
ATOM 1355 C C . ALA A 1 165 ? -23.982 6.770 8.658 1.00 87.88 165 ALA A C 1
ATOM 1357 O O . ALA A 1 165 ? -24.648 6.988 9.671 1.00 87.88 165 ALA A O 1
ATOM 1358 N N . GLU A 1 166 ? -24.192 5.704 7.878 1.00 85.44 166 GLU A N 1
ATOM 1359 C CA . GLU A 1 166 ? -25.241 4.722 8.177 1.00 85.44 166 GLU A CA 1
ATOM 1360 C C . GLU A 1 166 ? -24.874 3.878 9.409 1.00 85.44 166 GLU A C 1
ATOM 1362 O O . GLU A 1 166 ? -25.707 3.698 10.296 1.00 85.44 166 GLU A O 1
ATOM 1367 N N . VAL A 1 167 ? -23.598 3.487 9.534 1.00 86.50 167 VAL A N 1
ATOM 1368 C CA . VAL A 1 167 ? -23.065 2.806 10.731 1.00 86.50 167 VAL A CA 1
ATOM 1369 C C . VAL A 1 167 ? -23.243 3.660 11.988 1.00 86.50 167 VAL A C 1
ATOM 1371 O O . VAL A 1 167 ? -23.683 3.167 13.024 1.00 86.50 167 VAL A O 1
ATOM 1374 N N . GLU A 1 168 ? -22.921 4.953 11.921 1.00 88.62 168 GLU A N 1
ATOM 1375 C CA . GLU A 1 168 ? -23.043 5.856 13.070 1.00 88.62 168 GLU A CA 1
ATOM 1376 C C . GLU A 1 168 ? -24.509 6.064 13.471 1.00 88.62 168 GLU A C 1
ATOM 1378 O O . GLU A 1 168 ? -24.823 6.107 14.660 1.00 88.62 168 GLU A O 1
ATOM 1383 N N . LYS A 1 169 ? -25.422 6.147 12.501 1.00 90.38 169 LYS A N 1
ATOM 1384 C CA . LYS A 1 169 ? -26.861 6.273 12.752 1.00 90.38 169 LYS A CA 1
ATOM 1385 C C . LYS A 1 169 ? -27.424 5.036 13.453 1.00 90.38 169 LYS A C 1
ATOM 1387 O O . LYS A 1 169 ? -28.164 5.182 14.426 1.00 90.38 169 LYS A O 1
ATOM 1392 N N . GLU A 1 170 ? -27.060 3.835 13.008 1.00 87.88 170 GLU A N 1
ATOM 1393 C CA . GLU A 1 170 ? -27.489 2.595 13.663 1.00 87.88 170 GLU A CA 1
ATOM 1394 C C . GLU A 1 170 ? -26.849 2.433 15.052 1.00 87.88 170 GLU A C 1
ATOM 1396 O O . GLU A 1 170 ? -27.536 2.109 16.025 1.00 87.88 170 GLU A O 1
ATOM 1401 N N . ALA A 1 171 ? -25.563 2.769 15.195 1.00 87.81 171 ALA A N 1
ATOM 1402 C CA . ALA A 1 171 ? -24.891 2.773 16.492 1.00 87.81 171 ALA A CA 1
ATOM 1403 C C . ALA A 1 171 ? -25.551 3.739 17.487 1.00 87.81 171 ALA A C 1
ATOM 1405 O O . ALA A 1 171 ? -25.741 3.382 18.649 1.00 87.81 171 ALA A O 1
ATOM 1406 N N . GLN A 1 172 ? -25.958 4.932 17.047 1.00 89.56 172 GLN A N 1
ATOM 1407 C CA . GLN A 1 172 ? -26.681 5.887 17.891 1.00 89.56 172 GLN A CA 1
ATOM 1408 C C . GLN A 1 172 ? -28.045 5.355 18.341 1.00 89.56 172 GLN A C 1
ATOM 1410 O O . GLN A 1 172 ? -28.412 5.546 19.501 1.00 89.56 172 GLN A O 1
ATOM 1415 N N . GLN A 1 173 ? -28.774 4.648 17.473 1.00 90.12 173 GLN A N 1
ATOM 1416 C CA . GLN A 1 173 ? -30.043 4.018 17.848 1.00 90.12 173 GLN A CA 1
ATOM 1417 C C . GLN A 1 173 ? -29.848 2.945 18.924 1.00 90.12 173 GLN A C 1
ATOM 1419 O O . GLN A 1 173 ? -30.574 2.945 19.919 1.00 90.12 173 GLN A O 1
ATOM 1424 N N . ARG A 1 174 ? -28.840 2.076 18.779 1.00 87.69 174 ARG A N 1
ATOM 1425 C CA . ARG A 1 174 ? -28.536 1.037 19.779 1.00 87.69 174 ARG A CA 1
ATOM 1426 C C . ARG A 1 174 ? -28.047 1.624 21.100 1.00 87.69 174 ARG A C 1
ATOM 1428 O O . ARG A 1 174 ? -28.488 1.187 22.159 1.00 87.69 174 ARG A O 1
ATOM 1435 N N . ILE A 1 175 ? -27.193 2.647 21.044 1.00 87.06 175 ILE A N 1
ATOM 1436 C CA . ILE A 1 175 ? -26.747 3.392 22.230 1.00 87.06 175 ILE A CA 1
ATOM 1437 C C . ILE A 1 175 ? -27.954 3.963 22.982 1.00 87.06 175 ILE A C 1
ATOM 1439 O O . ILE A 1 175 ? -28.050 3.798 24.196 1.00 87.06 175 ILE A O 1
ATOM 1443 N N . GLN A 1 176 ? -28.892 4.595 22.275 1.00 88.38 176 GLN A N 1
ATOM 1444 C CA . GLN A 1 176 ? -30.080 5.181 22.892 1.00 88.38 176 GLN A CA 1
ATOM 1445 C C . GLN A 1 176 ? -30.974 4.115 23.546 1.00 88.38 176 GLN A C 1
ATOM 1447 O O . GLN A 1 176 ? -31.414 4.301 24.678 1.00 88.38 176 GLN A O 1
ATOM 1452 N N . GLN A 1 177 ? -31.177 2.973 22.882 1.00 88.06 177 GLN A N 1
ATOM 1453 C CA . GLN A 1 177 ? -31.935 1.846 23.437 1.00 88.06 177 GLN A CA 1
ATOM 1454 C C . GLN A 1 177 ? -31.281 1.277 24.708 1.00 88.06 177 GLN A C 1
ATOM 1456 O O . GLN A 1 177 ? -31.968 1.019 25.696 1.00 88.06 177 GLN A O 1
ATOM 1461 N N . GLU A 1 178 ? -29.953 1.122 24.723 1.00 85.94 178 GLU A N 1
ATOM 1462 C CA . GLU A 1 178 ? -29.218 0.608 25.889 1.00 85.94 178 GLU A CA 1
ATOM 1463 C C . GLU A 1 178 ? -29.203 1.629 27.047 1.00 85.94 178 GLU A C 1
ATOM 1465 O O . GLU A 1 178 ? -29.287 1.258 28.220 1.00 85.94 178 GLU A O 1
ATOM 1470 N N . ILE A 1 179 ? -29.175 2.932 26.736 1.00 86.25 179 ILE A N 1
ATOM 1471 C CA . ILE A 1 179 ? -29.349 4.014 27.715 1.00 86.25 179 ILE A CA 1
ATOM 1472 C C . ILE A 1 179 ? -30.743 3.959 28.347 1.00 86.25 179 ILE A C 1
ATOM 1474 O O . ILE A 1 179 ? -30.855 4.077 29.566 1.00 86.25 179 ILE A O 1
ATOM 1478 N N . GLU A 1 180 ? -31.795 3.786 27.549 1.00 85.38 180 GLU A N 1
ATOM 1479 C CA . GLU A 1 180 ? -33.183 3.737 28.025 1.00 85.38 180 GLU A CA 1
ATOM 1480 C C . GLU A 1 180 ? -33.473 2.491 28.872 1.00 85.38 180 GLU A C 1
ATOM 1482 O O . GLU A 1 180 ? -34.227 2.577 29.842 1.00 85.38 180 GLU A O 1
ATOM 1487 N N . ALA A 1 181 ? -32.830 1.364 28.556 1.00 82.44 181 ALA A N 1
ATOM 1488 C CA . ALA A 1 181 ? -32.922 0.119 29.317 1.00 82.44 181 ALA A CA 1
ATOM 1489 C C . ALA A 1 181 ? -32.053 0.101 30.595 1.00 82.44 181 ALA A C 1
ATOM 1491 O O . ALA A 1 181 ? -32.276 -0.721 31.484 1.00 82.44 181 ALA A O 1
ATOM 1492 N N . SER A 1 182 ? -31.061 0.990 30.708 1.00 81.69 182 SER A N 1
ATOM 1493 C CA . SER A 1 182 ? -30.165 1.077 31.866 1.00 81.69 182 SER A CA 1
ATOM 1494 C C . SER A 1 182 ? -30.839 1.766 33.053 1.00 81.69 182 SER A C 1
ATOM 1496 O O . SER A 1 182 ? -31.317 2.897 32.949 1.00 81.69 182 SER A O 1
ATOM 1498 N N . GLU A 1 183 ? -30.766 1.153 34.238 1.00 71.56 183 GLU A N 1
ATOM 1499 C CA . GLU A 1 183 ? -31.287 1.727 35.492 1.00 71.56 183 GLU A CA 1
ATOM 1500 C C . GLU A 1 183 ? -30.734 3.132 35.787 1.00 71.56 183 GLU A C 1
ATOM 1502 O O . GLU A 1 183 ? -31.400 3.968 36.397 1.00 71.56 183 GLU A O 1
ATOM 1507 N N . LYS A 1 184 ? -29.505 3.416 35.335 1.00 77.88 184 LYS A N 1
ATOM 1508 C CA . LYS A 1 184 ? -28.819 4.699 35.553 1.00 77.88 184 LYS A CA 1
ATOM 1509 C C . LYS A 1 184 ? -29.006 5.692 34.406 1.00 77.88 184 LYS A C 1
ATOM 1511 O O . LYS A 1 184 ? -28.435 6.783 34.475 1.00 77.88 184 LYS A O 1
ATOM 1516 N N . LYS A 1 185 ? -29.753 5.324 33.356 1.00 79.69 185 LYS A N 1
ATOM 1517 C CA . LYS A 1 185 ? -29.937 6.102 32.117 1.00 79.69 185 LYS A CA 1
ATOM 1518 C C . LYS A 1 185 ? -28.627 6.616 31.514 1.00 79.69 185 LYS A C 1
ATOM 1520 O O . LYS A 1 185 ? -28.557 7.732 31.000 1.00 79.69 185 LYS A O 1
ATOM 1525 N N . LYS A 1 186 ? -27.552 5.842 31.666 1.00 82.44 186 LYS A N 1
ATOM 1526 C CA . LYS A 1 186 ? -26.201 6.183 31.211 1.00 82.44 186 LYS A CA 1
ATOM 1527 C C . LYS A 1 186 ? -25.446 4.911 30.861 1.00 82.44 186 LYS A C 1
ATOM 1529 O O . LYS A 1 186 ? -25.573 3.905 31.562 1.00 82.44 186 LYS A O 1
ATOM 1534 N N . ILE A 1 187 ? -24.598 5.015 29.846 1.00 86.25 187 ILE A N 1
ATOM 1535 C CA . ILE A 1 187 ? -23.577 4.026 29.504 1.00 86.25 187 ILE A CA 1
ATOM 1536 C C . ILE A 1 187 ? -22.193 4.679 29.563 1.00 86.25 187 ILE A C 1
ATOM 1538 O O . ILE A 1 187 ? -22.058 5.903 29.626 1.00 86.25 187 ILE A O 1
ATOM 1542 N N . THR A 1 188 ? -21.143 3.865 29.630 1.00 87.00 188 THR A N 1
ATOM 1543 C CA . THR A 1 188 ? -19.769 4.384 29.641 1.00 87.00 188 THR A CA 1
ATOM 1544 C C . THR A 1 188 ? -19.290 4.655 28.216 1.00 87.00 188 THR A C 1
ATOM 1546 O O . THR A 1 188 ? -19.660 3.935 27.292 1.00 87.00 188 THR A O 1
ATOM 1549 N N . LYS A 1 189 ? -18.363 5.608 28.045 1.00 85.75 189 LYS A N 1
ATOM 1550 C CA . LYS A 1 189 ? -17.690 5.853 26.750 1.00 85.75 189 LYS A CA 1
ATOM 1551 C C . LYS A 1 189 ? -17.026 4.601 26.168 1.00 85.75 189 LYS A C 1
ATOM 1553 O O . LYS A 1 189 ? -16.866 4.482 24.959 1.00 85.75 189 LYS A O 1
ATOM 1558 N N . LYS A 1 190 ? -16.605 3.671 27.035 1.00 86.75 190 LYS A N 1
ATOM 1559 C CA . LYS A 1 190 ? -16.043 2.387 26.611 1.00 86.75 190 LYS A CA 1
ATOM 1560 C C . LYS A 1 190 ? -17.107 1.538 25.906 1.00 86.75 190 LYS A C 1
ATOM 1562 O O . LYS A 1 190 ? -16.838 1.045 24.819 1.00 86.75 190 LYS A O 1
ATOM 1567 N N . ARG A 1 191 ? -18.313 1.450 26.476 1.00 85.62 191 ARG A N 1
ATOM 1568 C CA . ARG A 1 191 ? -19.435 0.701 25.895 1.00 85.62 191 ARG A CA 1
ATOM 1569 C C . ARG A 1 191 ? -19.964 1.337 24.608 1.00 85.62 191 ARG A C 1
ATOM 1571 O O . ARG A 1 191 ? -20.205 0.621 23.650 1.00 85.62 191 ARG A O 1
ATOM 1578 N N . GLU A 1 192 ? -20.042 2.668 24.533 1.00 85.00 192 GLU A N 1
ATOM 1579 C CA . GLU A 1 192 ? -20.377 3.377 23.280 1.00 85.00 192 GLU A CA 1
ATOM 1580 C C . GLU A 1 192 ? -19.444 2.981 22.130 1.00 85.00 192 GLU A C 1
ATOM 1582 O O . GLU A 1 192 ? -19.879 2.788 20.995 1.00 85.00 192 GLU A O 1
ATOM 1587 N N . LYS A 1 193 ? -18.147 2.852 22.428 1.00 85.06 193 LYS A N 1
ATOM 1588 C CA . LYS A 1 193 ? -17.150 2.433 21.446 1.00 85.06 193 LYS A CA 1
ATOM 1589 C C . LYS A 1 193 ? -17.315 0.962 21.057 1.00 85.06 193 LYS A C 1
ATOM 1591 O O . LYS A 1 193 ? -17.220 0.657 19.876 1.00 85.06 193 LYS A O 1
ATOM 1596 N N . GLU A 1 194 ? -17.583 0.086 22.023 1.00 85.62 194 GLU A N 1
ATOM 1597 C CA . GLU A 1 194 ? -17.861 -1.335 21.771 1.00 85.62 194 GLU A CA 1
ATOM 1598 C C . GLU A 1 194 ? -19.093 -1.508 20.869 1.00 85.62 194 GLU A C 1
ATOM 1600 O O . GLU A 1 194 ? -18.998 -2.204 19.867 1.00 85.62 194 GLU A O 1
ATOM 1605 N N . ILE A 1 195 ? -20.192 -0.785 21.121 1.00 84.06 195 ILE A N 1
ATOM 1606 C CA . ILE A 1 195 ? -21.399 -0.829 20.274 1.00 84.06 195 ILE A CA 1
ATOM 1607 C C . ILE A 1 195 ? -21.094 -0.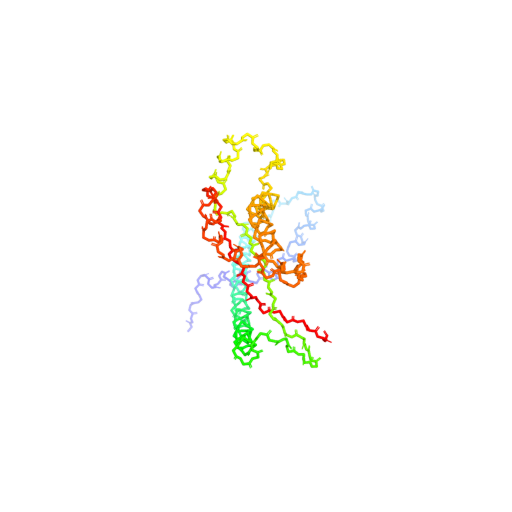393 18.840 1.00 84.06 195 ILE A C 1
ATOM 1609 O O . ILE A 1 195 ? -21.560 -1.013 17.891 1.00 84.06 195 ILE A O 1
ATOM 1613 N N . ARG A 1 196 ? -20.303 0.670 18.654 1.00 85.50 196 ARG A N 1
ATOM 1614 C CA . ARG A 1 196 ? -19.903 1.109 17.306 1.00 85.50 196 ARG A CA 1
ATOM 1615 C C . ARG A 1 196 ? -19.086 0.043 16.582 1.00 85.50 196 ARG A C 1
ATOM 1617 O O . ARG A 1 196 ? -19.271 -0.141 15.384 1.00 85.50 196 ARG A O 1
ATOM 1624 N N . GLU A 1 197 ? -18.185 -0.634 17.290 1.00 84.62 197 GLU A N 1
ATOM 1625 C CA . GLU A 1 197 ? -17.389 -1.732 16.734 1.00 84.62 197 GLU A CA 1
ATOM 1626 C C . GLU A 1 197 ? -18.270 -2.958 16.409 1.00 84.62 197 GLU A C 1
ATOM 1628 O O . GLU A 1 197 ? -18.085 -3.558 15.352 1.00 84.62 197 GLU A O 1
ATOM 1633 N N . GLU A 1 198 ? -19.264 -3.276 17.248 1.00 85.25 198 GLU A N 1
ATOM 1634 C CA . GLU A 1 198 ? -20.263 -4.337 17.024 1.00 85.25 198 GLU A CA 1
ATOM 1635 C C . GLU A 1 198 ? -21.127 -4.050 15.783 1.00 85.25 198 GLU A C 1
ATOM 1637 O O . GLU A 1 198 ? -21.182 -4.869 14.867 1.00 85.25 198 GLU A O 1
ATOM 1642 N N . VAL A 1 199 ? -21.730 -2.859 15.694 1.00 86.50 199 VAL A N 1
ATOM 1643 C CA . VAL A 1 199 ? -22.554 -2.443 14.542 1.00 86.50 199 VAL A CA 1
ATOM 1644 C C . VAL A 1 199 ? -21.743 -2.465 13.254 1.00 86.50 199 VAL A C 1
ATOM 1646 O O . VAL A 1 199 ? -22.198 -2.968 12.231 1.00 86.50 199 VAL A O 1
ATOM 1649 N N . LEU A 1 200 ? -20.509 -1.967 13.296 1.00 84.06 200 LEU A N 1
ATOM 1650 C CA . LEU A 1 200 ? -19.624 -1.985 12.140 1.00 84.06 200 LEU A CA 1
ATOM 1651 C C . LEU A 1 200 ? -19.295 -3.417 11.692 1.00 84.06 200 LEU A C 1
ATOM 1653 O O . LEU A 1 200 ? -19.274 -3.685 10.489 1.00 84.06 200 LEU A O 1
ATOM 1657 N N . ALA A 1 201 ? -19.071 -4.343 12.628 1.00 82.44 201 ALA A N 1
ATOM 1658 C CA . ALA A 1 201 ? -18.842 -5.751 12.310 1.00 82.44 201 ALA A CA 1
ATOM 1659 C C . ALA A 1 201 ? -20.082 -6.406 11.678 1.00 82.44 201 ALA A C 1
ATOM 1661 O O . ALA A 1 201 ? -19.954 -7.112 10.679 1.00 82.44 201 ALA A O 1
ATOM 1662 N N . GLU A 1 202 ? -21.275 -6.128 12.205 1.00 83.62 202 GLU A N 1
ATOM 1663 C CA . GLU A 1 202 ? -22.541 -6.670 11.697 1.00 83.62 202 GLU A CA 1
ATOM 1664 C C . GLU A 1 202 ? -22.918 -6.113 10.318 1.00 83.62 202 GLU A C 1
ATOM 1666 O O . GLU A 1 202 ? -23.344 -6.858 9.435 1.00 83.62 202 GLU A O 1
ATOM 1671 N N . MET A 1 203 ? -22.708 -4.815 10.095 1.00 83.81 203 MET A N 1
ATOM 1672 C CA . MET A 1 203 ? -23.040 -4.161 8.829 1.00 83.81 203 MET A CA 1
ATOM 1673 C C . MET A 1 203 ? -21.995 -4.399 7.736 1.00 83.81 203 MET A C 1
ATOM 1675 O O . MET A 1 203 ? -22.246 -4.051 6.588 1.00 83.81 203 MET A O 1
ATOM 1679 N N . THR A 1 204 ? -20.830 -4.987 8.036 1.00 81.56 204 THR A N 1
ATOM 1680 C CA . THR A 1 204 ? -19.716 -5.099 7.073 1.00 81.56 204 THR A CA 1
ATOM 1681 C C . THR A 1 204 ? -20.129 -5.749 5.745 1.00 81.56 204 THR A C 1
ATOM 1683 O O . THR A 1 204 ? -19.722 -5.271 4.685 1.00 81.56 204 THR A O 1
ATOM 1686 N N . GLU A 1 205 ? -20.956 -6.797 5.771 1.00 81.88 205 GLU A N 1
ATOM 1687 C CA . GLU A 1 205 ? -21.449 -7.428 4.537 1.00 81.88 205 GLU A CA 1
ATOM 1688 C C . GLU A 1 205 ? -22.440 -6.530 3.785 1.00 81.88 205 GLU A C 1
ATOM 1690 O O . GLU A 1 205 ? -22.330 -6.372 2.572 1.00 81.88 205 GLU A O 1
ATOM 1695 N N . GLN A 1 206 ? -23.323 -5.829 4.497 1.00 81.75 206 GLN A N 1
ATOM 1696 C CA . GLN A 1 206 ? -24.237 -4.863 3.882 1.00 81.75 206 GLN A CA 1
ATOM 1697 C C . GLN A 1 206 ? -23.481 -3.682 3.259 1.00 81.75 206 GLN A C 1
ATOM 1699 O O . GLN A 1 206 ? -23.845 -3.204 2.190 1.00 81.75 206 GLN A O 1
ATOM 1704 N N . LEU A 1 207 ? -22.396 -3.217 3.886 1.00 80.00 207 LEU A N 1
ATOM 1705 C CA . LEU A 1 207 ? -21.558 -2.141 3.348 1.00 80.00 207 LEU A CA 1
ATOM 1706 C C . LEU A 1 207 ? -20.857 -2.557 2.047 1.00 80.00 207 LEU A C 1
ATOM 1708 O O . LEU A 1 207 ? -20.673 -1.715 1.170 1.00 80.00 207 LEU A O 1
ATOM 1712 N N . LYS A 1 208 ? -20.491 -3.838 1.898 1.00 81.62 208 LYS A N 1
ATOM 1713 C CA . LYS A 1 208 ? -19.967 -4.373 0.629 1.00 81.62 208 LYS A CA 1
ATOM 1714 C C . LYS A 1 208 ? -21.030 -4.350 -0.467 1.00 81.62 208 LYS A C 1
ATOM 1716 O O . LYS A 1 208 ? -20.709 -3.985 -1.592 1.00 81.62 208 LYS A O 1
ATOM 1721 N N . GLU A 1 209 ? -22.268 -4.711 -0.141 1.00 82.69 209 GLU A N 1
ATOM 1722 C CA . GLU A 1 209 ? -23.391 -4.731 -1.090 1.00 82.69 209 GLU A CA 1
ATOM 1723 C C . GLU A 1 209 ? -23.897 -3.328 -1.456 1.00 82.69 209 GLU A C 1
ATOM 1725 O O . GLU A 1 209 ? -24.351 -3.101 -2.575 1.00 82.69 209 GLU A O 1
ATOM 1730 N N . MET A 1 210 ? -23.794 -2.365 -0.536 1.00 80.62 210 MET A N 1
ATOM 1731 C CA . MET A 1 210 ? -24.173 -0.968 -0.769 1.00 80.62 210 MET A CA 1
ATOM 1732 C C . MET A 1 210 ? -23.192 -0.213 -1.674 1.00 80.62 210 MET A C 1
ATOM 1734 O O . MET A 1 210 ? -23.515 0.881 -2.150 1.00 80.62 210 MET A O 1
ATOM 1738 N N . LEU A 1 211 ? -21.990 -0.750 -1.901 1.00 84.31 211 LEU A N 1
ATOM 1739 C CA . LEU A 1 211 ? -21.017 -0.106 -2.770 1.00 84.31 211 LEU A CA 1
ATOM 1740 C C . LEU A 1 211 ? -21.421 -0.242 -4.245 1.00 84.31 211 LEU A C 1
ATOM 1742 O O . LEU A 1 211 ? -21.683 -1.347 -4.717 1.00 84.31 211 LEU A O 1
ATOM 1746 N N . PRO A 1 212 ? -21.414 0.864 -5.008 1.00 83.69 212 PRO A N 1
ATOM 1747 C CA . PRO A 1 212 ? -21.640 0.814 -6.438 1.00 83.69 212 PRO A CA 1
ATOM 1748 C C . PRO A 1 212 ? -20.559 0.024 -7.169 1.00 83.69 212 PRO A C 1
ATOM 1750 O O . PRO A 1 212 ? -19.393 -0.042 -6.766 1.00 83.69 212 PRO A O 1
ATOM 1753 N N . ASP A 1 213 ? -20.956 -0.464 -8.333 1.00 82.75 213 ASP A N 1
ATOM 1754 C CA . ASP A 1 213 ? -20.102 -1.112 -9.311 1.00 82.75 213 ASP A CA 1
ATOM 1755 C C . ASP A 1 213 ? -18.829 -0.290 -9.605 1.00 82.75 213 ASP A C 1
ATOM 1757 O O . ASP A 1 213 ? -18.881 0.880 -9.986 1.00 82.75 213 ASP A O 1
ATOM 1761 N N . GLY A 1 214 ? -17.664 -0.920 -9.430 1.00 79.88 214 GLY A N 1
ATOM 1762 C CA . GLY A 1 214 ? -16.348 -0.288 -9.598 1.00 79.88 214 GLY A CA 1
ATOM 1763 C C . GLY A 1 214 ? -15.669 0.148 -8.295 1.00 79.88 214 GLY A C 1
ATOM 1764 O O . GLY A 1 214 ? -14.477 0.467 -8.330 1.00 79.88 214 GLY A O 1
ATOM 1765 N N . PHE A 1 215 ? -16.365 0.089 -7.156 1.00 86.12 215 PHE A N 1
ATOM 1766 C CA . PHE A 1 215 ? -15.777 0.240 -5.824 1.00 86.12 215 PHE A CA 1
ATOM 1767 C C . PHE A 1 215 ? -15.609 -1.108 -5.117 1.00 86.12 215 PHE A C 1
ATOM 1769 O O . PHE A 1 215 ? -16.339 -2.062 -5.371 1.00 86.12 215 PHE A O 1
ATOM 1776 N N . GLU A 1 216 ? -14.641 -1.184 -4.211 1.00 87.19 216 GLU A N 1
ATOM 1777 C CA . GLU A 1 216 ? -14.404 -2.350 -3.365 1.00 87.19 216 GLU A CA 1
ATOM 1778 C C . GLU A 1 216 ? -14.188 -1.920 -1.919 1.00 87.19 216 GLU A C 1
ATOM 1780 O O . GLU A 1 216 ? -13.398 -1.018 -1.634 1.00 87.19 216 GLU A O 1
ATOM 1785 N N . TYR A 1 217 ? -14.881 -2.581 -0.997 1.00 84.19 217 TYR A N 1
ATOM 1786 C CA . TYR A 1 217 ? -14.649 -2.402 0.426 1.00 84.19 217 TYR A CA 1
ATOM 1787 C C . TYR A 1 217 ? -13.482 -3.281 0.876 1.00 84.19 217 TYR A C 1
ATOM 1789 O O . TYR A 1 217 ? -13.521 -4.507 0.758 1.00 84.19 217 TYR A O 1
ATOM 1797 N N . VAL A 1 218 ? -12.460 -2.653 1.447 1.00 83.62 218 VAL A N 1
ATOM 1798 C CA . VAL A 1 218 ? -11.335 -3.335 2.081 1.00 83.62 218 VAL A CA 1
ATOM 1799 C C . VAL A 1 218 ? -11.570 -3.333 3.584 1.00 83.62 218 VAL A C 1
ATOM 1801 O O . VAL A 1 218 ? -11.536 -2.283 4.230 1.00 83.62 218 VAL A O 1
ATOM 1804 N N . ALA A 1 219 ? -11.798 -4.529 4.125 1.00 78.50 219 ALA A N 1
ATOM 1805 C CA . ALA A 1 219 ? -12.022 -4.763 5.545 1.00 78.50 219 ALA A CA 1
ATOM 1806 C C . ALA A 1 219 ? -10.841 -4.274 6.408 1.00 78.50 219 ALA A C 1
ATOM 1808 O O . ALA A 1 219 ? -9.694 -4.239 5.937 1.00 78.50 219 ALA A O 1
ATOM 1809 N N . PRO A 1 220 ? -11.096 -3.912 7.679 1.00 80.94 220 PRO A N 1
ATOM 1810 C CA . PRO A 1 220 ? -10.028 -3.530 8.586 1.00 80.94 220 PRO A CA 1
ATOM 1811 C C . PRO A 1 220 ? -9.067 -4.708 8.765 1.00 80.94 220 PRO A C 1
ATOM 1813 O O . PRO A 1 220 ? -9.473 -5.863 8.882 1.00 80.94 220 PRO A O 1
ATOM 1816 N N . SER A 1 221 ? -7.771 -4.414 8.770 1.00 82.56 221 SER A N 1
ATOM 1817 C CA . SER A 1 221 ? -6.726 -5.426 8.923 1.00 82.56 221 SER A CA 1
ATOM 1818 C C . SER A 1 221 ? -5.696 -4.979 9.944 1.00 82.56 221 SER A C 1
ATOM 1820 O O . SER A 1 221 ? -5.571 -3.799 10.259 1.00 82.56 221 SER A O 1
ATOM 1822 N N . GLU A 1 222 ? -4.952 -5.932 10.488 1.00 82.81 222 GLU A N 1
ATOM 1823 C CA . GLU A 1 222 ? -3.854 -5.640 11.400 1.00 82.81 222 GLU A CA 1
ATOM 1824 C C . GLU A 1 222 ? -2.530 -5.921 10.714 1.00 82.81 222 GLU A C 1
ATOM 1826 O O . GLU A 1 222 ? -2.258 -7.047 10.285 1.00 82.81 222 GLU A O 1
ATOM 1831 N N . THR A 1 223 ? -1.700 -4.886 10.639 1.00 86.12 223 THR A N 1
ATOM 1832 C CA . THR A 1 223 ? -0.358 -4.961 10.067 1.00 86.12 223 THR A CA 1
ATOM 1833 C C . THR A 1 223 ? 0.682 -4.799 11.158 1.00 86.12 223 THR A C 1
ATOM 1835 O O . THR A 1 223 ? 0.507 -3.988 12.073 1.00 86.12 223 THR A O 1
ATOM 1838 N N . LEU A 1 224 ? 1.786 -5.532 11.040 1.00 86.19 224 LEU A N 1
ATOM 1839 C CA . LEU A 1 224 ? 2.922 -5.375 11.934 1.00 86.19 224 LEU A CA 1
ATOM 1840 C C . LEU A 1 224 ? 3.528 -3.975 11.770 1.00 86.19 224 LEU A C 1
ATOM 1842 O O . LEU A 1 224 ? 3.805 -3.532 10.658 1.00 86.19 224 LEU A O 1
ATOM 1846 N N . SER A 1 225 ? 3.734 -3.283 12.883 1.00 88.19 225 SER A N 1
ATOM 1847 C CA . SER A 1 225 ? 4.413 -1.996 12.954 1.00 88.19 225 SER A CA 1
ATOM 1848 C C . SER A 1 225 ? 5.666 -2.159 13.801 1.00 88.19 225 SER A C 1
ATOM 1850 O O . SER A 1 225 ? 5.576 -2.422 14.999 1.00 88.19 225 SER A O 1
ATOM 1852 N N . ILE A 1 226 ? 6.831 -1.974 13.185 1.00 88.06 226 ILE A N 1
ATOM 1853 C CA . ILE A 1 226 ? 8.128 -1.980 13.865 1.00 88.06 226 ILE A CA 1
ATOM 1854 C C . ILE A 1 226 ? 8.658 -0.546 13.849 1.00 88.06 226 ILE A C 1
ATOM 1856 O O . ILE A 1 226 ? 8.919 0.009 12.783 1.00 88.06 226 ILE A O 1
ATOM 1860 N N . ARG A 1 227 ? 8.788 0.075 15.025 1.00 87.75 227 ARG A N 1
ATOM 1861 C CA . ARG A 1 227 ? 9.432 1.384 15.191 1.00 87.75 227 ARG A CA 1
ATOM 1862 C C . ARG A 1 227 ? 10.808 1.175 15.813 1.00 87.75 227 ARG A C 1
ATOM 1864 O O . ARG A 1 227 ? 10.884 0.778 16.973 1.00 87.75 227 ARG A O 1
ATOM 1871 N N . SER A 1 228 ? 11.861 1.444 15.051 1.00 86.56 228 SER A N 1
ATOM 1872 C CA . SER A 1 228 ? 13.245 1.366 15.526 1.00 86.56 228 SER A CA 1
ATOM 1873 C C . SER A 1 228 ? 13.546 2.467 16.543 1.00 86.56 228 SER A C 1
ATOM 1875 O O . SER A 1 228 ? 13.057 3.588 16.401 1.00 86.56 228 SER A O 1
ATOM 1877 N N . ASN A 1 229 ? 14.359 2.136 17.545 1.00 78.81 229 ASN A N 1
ATOM 1878 C CA . ASN A 1 229 ? 14.862 3.071 18.558 1.00 78.81 229 ASN A CA 1
ATOM 1879 C C . ASN A 1 229 ? 16.341 3.451 18.327 1.00 78.81 229 ASN A C 1
ATOM 1881 O O . ASN A 1 229 ? 16.948 4.077 19.193 1.00 78.81 229 ASN A O 1
ATOM 1885 N N . ILE A 1 230 ? 16.912 3.028 17.193 1.00 71.06 230 ILE A N 1
ATOM 1886 C CA . ILE A 1 230 ? 18.311 3.227 16.784 1.00 71.06 230 ILE A CA 1
ATOM 1887 C C . ILE A 1 230 ? 18.382 4.354 15.758 1.00 71.06 230 ILE A C 1
ATOM 1889 O O . ILE A 1 230 ? 17.484 4.380 14.882 1.00 71.06 230 ILE A O 1
#

pLDDT: mean 79.58, std 12.13, range [35.91, 95.81]

Secondary structure (DSSP, 8-state):
-----HHHHHHHHHHHHHHTHHHHHHHHHHHHHHTTT---S---HHHHHHHHHHHHHHHHHHHHHHHHHHHHHHHHHHHHHHHHHHHHHHHHHHHHIIIIISTTPPEE-SSEEEEEEEEPPEEEES-HHHHHHHHHHTT-GGGGB-SSSB-HHHHHHHHHHHHHHHHHHHHHHHHHHHHH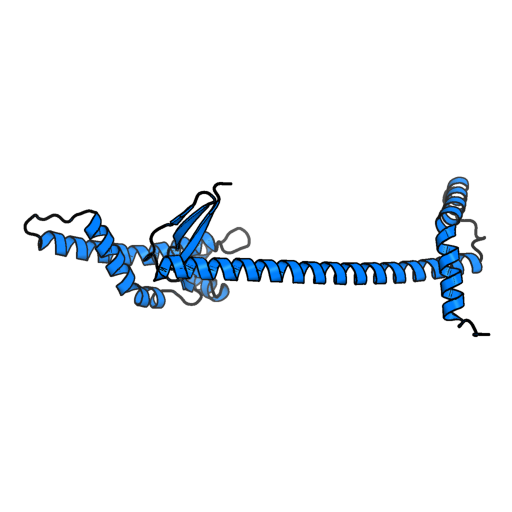HSTTS---HHHHHHHHHHHHHHHHHHHHHTSPTTEEEE--EEEEEEEE--